Protein AF-A0AAD5TW76-F1 (afdb_monomer_lite)

Sequence (263 aa):
AVPSISSLLAATKEFEKNPAKRYDDTDLIICEFAENFLYSDRGNLSMARLNKIHSHYKIKNDDYLYTLSRFIFEPIAFIDAYEWRKLENFEKEAIFDFWCMVGERMNINHIPNSINDFETWSKEYEKENLKFSESNKFIAEMTTNFFVSILPKFLQSFGKKVTLTLLSENVIYSIGENLPSPFLKSMIINLLKFRAFVIKFFFLPRTKGLRRSPLEKSATNGLYIPCFNNFPNALYRKGYEIETLGPSHIIGVDDDTLNSKYL

InterPro domains:
  IPR046366 ER-bound oxygenase mpaB/B' [PTHR36124] (1-219)

Secondary structure (DSSP, 8-state):
--HHHHHHHHHH-HHHH-HHHHHHHHHHHHHHHHHS-TTSHHHHHHHHHHHHHHHTS---HHHHHHHHHHHHHHHHHHHHHHSSSPPPHHHHHHHHHHHHHHHHHTT-----SSHHHHHHHHHHHHHHH----HHHHHHHHHHHHHHHTTS-HHHHHHHHHHHHHTS-HHHHHHTTPPPPPHHHHHHHHHHHHHHHHHHHHHSPPPSS---SS-SS--TTTSPBP-SS-SSTT-S-TT-B-GGG-S-HHHHTS-HHHHHHHH-

Structure (mmCIF, N/CA/C/O backbone):
data_AF-A0AAD5TW76-F1
#
_entry.id   AF-A0AAD5TW76-F1
#
loop_
_atom_site.group_PDB
_atom_site.id
_atom_site.type_symbol
_atom_site.label_atom_id
_atom_site.label_alt_id
_atom_site.label_comp_id
_atom_site.label_asym_id
_atom_site.label_entity_id
_atom_site.label_seq_id
_atom_site.pdbx_PDB_ins_code
_atom_site.Cartn_x
_atom_site.Cartn_y
_atom_site.Cartn_z
_atom_site.occupancy
_atom_site.B_iso_or_equiv
_atom_site.auth_seq_id
_atom_site.auth_comp_id
_atom_site.auth_asym_id
_atom_site.auth_atom_id
_atom_site.pdbx_PDB_model_num
ATOM 1 N N . ALA A 1 1 ? -11.243 -3.055 6.917 1.00 91.12 1 ALA A N 1
ATOM 2 C CA . ALA A 1 1 ? -12.234 -2.057 7.360 1.00 91.12 1 ALA A CA 1
ATOM 3 C C . ALA A 1 1 ? -13.552 -2.195 6.585 1.00 91.12 1 ALA A C 1
ATOM 5 O O . ALA A 1 1 ? -14.614 -2.050 7.173 1.00 91.12 1 ALA A O 1
ATOM 6 N N . VAL A 1 2 ? -13.520 -2.563 5.299 1.00 97.69 2 VAL A N 1
ATOM 7 C CA . VAL A 1 2 ? -14.725 -2.912 4.522 1.00 97.69 2 VAL A CA 1
ATOM 8 C C . VAL A 1 2 ? -14.954 -4.437 4.532 1.00 97.69 2 VAL A C 1
ATOM 10 O O . VAL A 1 2 ? -14.030 -5.163 4.151 1.00 97.69 2 VAL A O 1
ATOM 13 N N . PRO A 1 3 ? -16.136 -4.951 4.940 1.00 98.00 3 PRO A N 1
ATOM 14 C CA . PRO A 1 3 ? -16.397 -6.391 5.046 1.00 98.00 3 PRO A CA 1
ATOM 15 C C . PRO A 1 3 ? -16.231 -7.196 3.749 1.00 98.00 3 PRO A C 1
ATOM 17 O O . PRO A 1 3 ? -15.689 -8.298 3.807 1.00 98.00 3 PRO A O 1
ATOM 20 N N . SER A 1 4 ? -16.653 -6.678 2.587 1.00 97.81 4 SER A N 1
ATOM 21 C CA . SER A 1 4 ? -16.479 -7.356 1.286 1.00 97.81 4 SER A CA 1
ATOM 22 C C . SER A 1 4 ? -15.002 -7.572 0.961 1.00 97.81 4 SER A C 1
ATOM 24 O O . SER A 1 4 ? -14.589 -8.692 0.658 1.00 97.81 4 SER A O 1
ATOM 26 N N . ILE A 1 5 ? -14.195 -6.520 1.121 1.00 97.94 5 ILE A N 1
ATOM 27 C CA . ILE A 1 5 ? -12.747 -6.557 0.905 1.00 97.94 5 ILE A CA 1
ATOM 28 C C . ILE A 1 5 ? -12.085 -7.501 1.910 1.00 97.94 5 ILE A C 1
ATOM 30 O O . ILE A 1 5 ? -11.376 -8.424 1.522 1.00 97.94 5 ILE A O 1
ATOM 34 N N . SER A 1 6 ? -12.317 -7.314 3.211 1.00 97.94 6 SER A N 1
ATOM 35 C CA . SER A 1 6 ? -11.626 -8.108 4.235 1.00 97.94 6 SER A CA 1
ATOM 36 C C . SER A 1 6 ? -12.008 -9.585 4.213 1.00 97.94 6 SER A C 1
ATOM 38 O O . SER A 1 6 ? -11.149 -10.420 4.474 1.00 97.94 6 SER A O 1
ATOM 40 N N . SER A 1 7 ? -13.253 -9.925 3.865 1.00 97.69 7 SER A N 1
ATOM 41 C CA . SER A 1 7 ? -13.675 -11.323 3.711 1.00 97.69 7 SER A CA 1
ATOM 42 C C . SER A 1 7 ? -12.938 -12.002 2.561 1.00 97.69 7 SER A C 1
ATOM 44 O O . SER A 1 7 ? -12.468 -13.128 2.717 1.00 97.69 7 SER A O 1
ATOM 46 N N . LEU A 1 8 ? -12.771 -11.304 1.432 1.00 97.19 8 LEU A N 1
ATOM 47 C CA . LEU A 1 8 ? -11.972 -11.804 0.318 1.00 97.19 8 LEU A CA 1
ATOM 48 C C . LEU A 1 8 ? -10.510 -11.996 0.735 1.00 97.19 8 LEU A C 1
ATOM 50 O O . LEU A 1 8 ? -9.950 -13.070 0.527 1.00 97.19 8 LEU A O 1
ATOM 54 N N . LEU A 1 9 ? -9.905 -10.986 1.368 1.00 96.69 9 LEU A N 1
ATOM 55 C CA . LEU A 1 9 ? -8.521 -11.067 1.843 1.00 96.69 9 LEU A CA 1
ATOM 56 C C . LEU A 1 9 ? -8.321 -12.213 2.845 1.00 96.69 9 LEU A C 1
ATOM 58 O O . LEU A 1 9 ? -7.324 -12.926 2.748 1.00 96.69 9 LEU A O 1
ATOM 62 N N . ALA A 1 10 ? -9.269 -12.435 3.758 1.00 96.94 10 ALA A N 1
ATOM 63 C CA . ALA A 1 10 ? -9.227 -13.545 4.709 1.00 96.94 10 ALA A CA 1
ATOM 64 C C . ALA A 1 10 ? -9.322 -14.899 3.994 1.00 96.94 10 ALA A C 1
ATOM 66 O O . ALA A 1 10 ? -8.550 -15.809 4.295 1.00 96.94 10 ALA A O 1
ATOM 67 N N . ALA A 1 11 ? -10.195 -15.016 2.988 1.00 95.69 11 ALA A N 1
ATOM 68 C CA . ALA A 1 11 ? -10.339 -16.233 2.195 1.00 95.69 11 ALA A CA 1
ATOM 69 C C . ALA A 1 11 ? -9.053 -16.616 1.438 1.00 95.69 11 ALA A C 1
ATOM 71 O O . ALA A 1 11 ? -8.790 -17.807 1.269 1.00 95.69 11 ALA A O 1
ATOM 72 N N . THR A 1 12 ? -8.223 -15.640 1.041 1.00 93.88 12 THR A N 1
ATOM 73 C CA . THR A 1 12 ? -6.922 -15.925 0.401 1.00 93.88 12 THR A CA 1
ATOM 74 C C . THR A 1 12 ? -5.920 -16.615 1.326 1.00 93.88 12 THR A C 1
ATOM 76 O O . THR A 1 12 ? -5.011 -17.279 0.841 1.00 93.88 12 THR A O 1
ATOM 79 N N . LYS A 1 13 ? -6.051 -16.454 2.653 1.00 94.19 13 LYS A N 1
ATOM 80 C CA . LYS A 1 13 ? -5.089 -16.904 3.681 1.00 94.19 13 LYS A CA 1
ATOM 81 C C . LYS A 1 13 ? -3.676 -16.314 3.571 1.00 94.19 13 LYS A C 1
ATOM 83 O O . LYS A 1 13 ? -2.829 -16.623 4.405 1.00 94.19 13 LYS A O 1
ATOM 88 N N . GLU A 1 14 ? -3.408 -15.423 2.617 1.00 92.94 14 GLU A N 1
ATOM 89 C CA . GLU A 1 14 ? -2.066 -14.861 2.409 1.00 92.94 14 GLU A CA 1
ATOM 90 C C . GLU A 1 14 ? -1.612 -13.967 3.573 1.00 92.94 14 GLU A C 1
ATOM 92 O O . GLU A 1 14 ? -0.436 -13.959 3.917 1.00 92.94 14 GLU A O 1
ATOM 97 N N . PHE A 1 15 ? -2.533 -13.252 4.233 1.00 92.88 15 PHE A N 1
ATOM 98 C CA . PHE A 1 15 ? -2.213 -12.465 5.436 1.00 92.88 15 PHE A CA 1
ATOM 99 C C . PHE A 1 15 ? -1.849 -13.328 6.649 1.00 92.88 15 PHE A C 1
ATOM 101 O O . PHE A 1 15 ? -1.112 -12.874 7.517 1.00 92.88 15 PHE A O 1
ATOM 108 N N . GLU A 1 16 ? -2.381 -14.547 6.719 1.00 92.00 16 GLU A N 1
ATOM 109 C CA . GLU A 1 16 ? -2.127 -15.485 7.813 1.00 92.00 16 GLU A CA 1
ATOM 110 C C . GLU A 1 16 ? -0.834 -16.267 7.564 1.00 92.00 16 GLU A C 1
ATOM 112 O O . GLU A 1 16 ? 0.015 -16.373 8.445 1.00 92.00 16 GLU A O 1
ATOM 117 N N . LYS A 1 17 ? -0.677 -16.802 6.348 1.00 90.88 17 LYS A N 1
ATOM 118 C CA . LYS A 1 17 ? 0.401 -17.737 6.009 1.00 90.88 17 LYS A CA 1
ATOM 119 C C . LYS A 1 17 ? 1.665 -17.052 5.507 1.00 90.88 17 LYS A C 1
ATOM 121 O O . LYS A 1 17 ? 2.758 -17.432 5.911 1.00 90.88 17 LYS A O 1
ATOM 126 N N . ASN A 1 18 ? 1.517 -16.040 4.652 1.00 89.94 18 ASN A N 1
ATOM 127 C CA . ASN A 1 18 ? 2.619 -15.439 3.898 1.00 89.94 18 ASN A CA 1
ATOM 128 C C . ASN A 1 18 ? 2.653 -13.895 3.994 1.00 89.94 18 ASN A C 1
ATOM 130 O O . ASN A 1 18 ? 2.845 -13.228 2.971 1.00 89.94 18 ASN A O 1
ATOM 134 N N . PRO A 1 19 ? 2.500 -13.276 5.186 1.00 91.25 19 PRO A N 1
ATOM 135 C CA . PRO A 1 19 ? 2.334 -11.823 5.301 1.00 91.25 19 PRO A CA 1
ATOM 136 C C . PRO A 1 19 ? 3.525 -11.029 4.745 1.00 91.25 19 PRO A C 1
ATOM 138 O O . PRO A 1 19 ? 3.328 -10.027 4.059 1.00 91.25 19 PRO A O 1
ATOM 141 N N . ALA A 1 20 ? 4.754 -11.504 4.975 1.00 90.31 20 ALA A N 1
ATOM 142 C CA . ALA A 1 20 ? 5.963 -10.867 4.454 1.00 90.31 20 ALA A CA 1
ATOM 143 C C . ALA A 1 20 ? 6.018 -10.906 2.921 1.00 90.31 20 ALA A C 1
ATOM 145 O O . ALA A 1 20 ? 6.263 -9.879 2.289 1.00 90.31 20 ALA A O 1
ATOM 146 N N . LYS A 1 21 ? 5.728 -12.073 2.328 1.00 90.38 21 LYS A N 1
ATOM 147 C CA . LYS A 1 21 ? 5.733 -12.260 0.871 1.00 90.38 21 LYS A CA 1
ATOM 148 C C . LYS A 1 21 ? 4.689 -11.384 0.220 1.00 90.38 21 LYS A C 1
ATOM 150 O O . LYS A 1 21 ? 4.996 -10.643 -0.702 1.00 90.38 21 LYS A O 1
ATOM 155 N N . ARG A 1 22 ? 3.473 -11.422 0.756 1.00 92.25 22 ARG A N 1
ATOM 156 C CA . ARG A 1 22 ? 2.364 -10.604 0.287 1.00 92.25 22 ARG A CA 1
ATOM 157 C C . ARG A 1 22 ? 2.708 -9.113 0.299 1.00 92.25 22 ARG A C 1
ATOM 159 O O . ARG A 1 22 ? 2.358 -8.410 -0.651 1.00 92.25 22 ARG A O 1
ATOM 166 N N . TYR A 1 23 ? 3.345 -8.637 1.370 1.00 93.31 23 TYR A N 1
ATOM 167 C CA . TYR A 1 23 ? 3.757 -7.242 1.476 1.00 93.31 23 TYR A CA 1
ATOM 168 C C . TYR A 1 23 ? 4.789 -6.890 0.402 1.00 93.31 23 TYR A C 1
ATOM 170 O O . TYR A 1 23 ? 4.549 -5.974 -0.380 1.00 93.31 23 TYR A O 1
ATOM 178 N N . ASP A 1 24 ? 5.894 -7.640 0.329 1.00 93.12 24 ASP A N 1
ATOM 179 C CA . ASP A 1 24 ? 6.960 -7.379 -0.643 1.00 93.12 24 ASP A CA 1
ATOM 180 C C . ASP A 1 24 ? 6.463 -7.529 -2.093 1.00 93.12 24 ASP A C 1
ATOM 182 O O . ASP A 1 24 ? 6.838 -6.731 -2.942 1.00 93.12 24 ASP A O 1
ATOM 186 N N . ASP A 1 25 ? 5.583 -8.490 -2.387 1.00 94.88 25 ASP A N 1
ATOM 187 C CA . ASP A 1 25 ? 4.964 -8.651 -3.710 1.00 94.88 25 ASP A CA 1
ATOM 188 C C . ASP A 1 25 ? 4.165 -7.415 -4.118 1.00 94.88 25 ASP A C 1
ATOM 190 O O . ASP A 1 25 ? 4.282 -6.936 -5.245 1.00 94.88 25 ASP A O 1
ATOM 194 N N . THR A 1 26 ? 3.343 -6.904 -3.200 1.00 95.31 26 THR A N 1
ATOM 195 C CA . THR A 1 26 ? 2.509 -5.725 -3.453 1.00 95.31 26 THR A CA 1
ATOM 196 C C . THR A 1 26 ? 3.386 -4.491 -3.655 1.00 95.31 26 THR A C 1
ATOM 198 O O . THR A 1 26 ? 3.207 -3.769 -4.632 1.00 95.31 26 THR A O 1
ATOM 201 N N . ASP A 1 27 ? 4.358 -4.286 -2.764 1.00 95.69 27 ASP A N 1
ATOM 202 C CA . ASP A 1 27 ? 5.323 -3.186 -2.818 1.00 95.69 27 ASP A CA 1
ATOM 203 C C . ASP A 1 27 ? 6.117 -3.199 -4.132 1.00 95.69 27 ASP A C 1
ATOM 205 O O . ASP A 1 27 ? 6.134 -2.209 -4.859 1.00 95.69 27 ASP A O 1
ATOM 209 N N . LEU A 1 28 ? 6.700 -4.344 -4.501 1.00 96.88 28 LEU A N 1
ATOM 210 C CA . LEU A 1 28 ? 7.500 -4.471 -5.717 1.00 96.88 28 LEU A CA 1
ATOM 211 C C . LEU A 1 28 ? 6.670 -4.284 -6.988 1.00 96.88 28 LEU A C 1
ATOM 213 O O . LEU A 1 28 ? 7.110 -3.560 -7.874 1.00 96.88 28 LEU A O 1
ATOM 217 N N . ILE A 1 29 ? 5.468 -4.868 -7.082 1.00 97.56 29 ILE A N 1
ATOM 218 C CA . ILE A 1 29 ? 4.590 -4.658 -8.246 1.00 97.56 29 ILE A CA 1
ATOM 219 C C . ILE A 1 29 ? 4.283 -3.166 -8.424 1.00 97.56 29 ILE A C 1
ATOM 221 O O . ILE A 1 29 ? 4.382 -2.659 -9.542 1.00 97.56 29 ILE A O 1
ATOM 225 N N . ILE A 1 30 ? 3.950 -2.465 -7.334 1.00 97.38 30 ILE A N 1
ATOM 226 C CA . ILE A 1 30 ? 3.641 -1.030 -7.369 1.00 97.38 30 ILE A CA 1
ATOM 227 C C . ILE A 1 30 ? 4.873 -0.215 -7.759 1.00 97.38 30 ILE A C 1
ATOM 229 O O . ILE A 1 30 ? 4.808 0.604 -8.676 1.00 97.38 30 ILE A O 1
ATOM 233 N N . CYS A 1 31 ? 6.012 -0.462 -7.115 1.00 96.94 31 CYS A N 1
ATOM 234 C CA . CYS A 1 31 ? 7.261 0.224 -7.424 1.00 96.94 31 CYS A CA 1
ATOM 235 C C . CYS A 1 31 ? 7.705 0.003 -8.872 1.00 96.94 31 CYS A C 1
ATOM 237 O O . CYS A 1 31 ? 8.226 0.929 -9.485 1.00 96.94 31 CYS A O 1
ATOM 239 N N . GLU A 1 32 ? 7.467 -1.174 -9.454 1.00 97.56 32 GLU A N 1
ATOM 240 C CA . GLU A 1 32 ? 7.831 -1.445 -10.844 1.00 97.56 32 GLU A CA 1
ATOM 241 C C . GLU A 1 32 ? 7.138 -0.499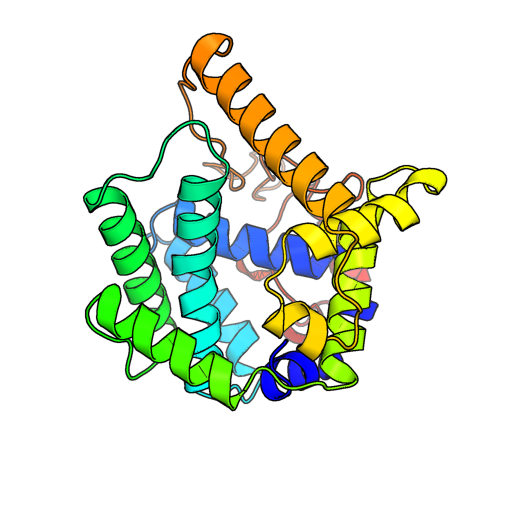 -11.828 1.00 97.56 32 GLU A C 1
ATOM 243 O O . GLU A 1 32 ? 7.822 0.107 -12.655 1.00 97.56 32 GLU A O 1
ATOM 248 N N . PHE A 1 33 ? 5.815 -0.314 -11.731 1.00 96.56 33 PHE A N 1
ATOM 249 C CA . PHE A 1 33 ? 5.120 0.623 -12.624 1.00 96.56 33 PHE A CA 1
ATOM 250 C C . PHE A 1 33 ? 5.232 2.092 -12.188 1.00 96.56 33 PHE A C 1
ATOM 252 O O . PHE A 1 33 ? 5.149 2.977 -13.040 1.00 96.56 33 PHE A O 1
ATOM 259 N N . ALA A 1 34 ? 5.442 2.377 -10.899 1.00 96.00 34 ALA A N 1
ATOM 260 C CA . ALA A 1 34 ? 5.565 3.748 -10.399 1.00 96.00 34 ALA A CA 1
ATOM 261 C C . ALA A 1 34 ? 6.960 4.354 -10.638 1.00 96.00 34 ALA A C 1
ATOM 263 O O . ALA A 1 34 ? 7.075 5.522 -11.001 1.00 96.00 34 ALA A O 1
ATOM 264 N N . GLU A 1 35 ? 8.035 3.577 -10.476 1.00 95.69 35 GLU A N 1
ATOM 265 C CA . GLU A 1 35 ? 9.418 4.074 -10.547 1.00 95.69 35 GLU A CA 1
ATOM 266 C C . GLU A 1 35 ? 10.057 3.931 -11.941 1.00 95.69 35 GLU A C 1
ATOM 268 O O . GLU A 1 35 ? 11.045 4.616 -12.234 1.00 95.69 35 GLU A O 1
ATOM 273 N N . ASN A 1 36 ? 9.531 3.046 -12.800 1.00 92.56 36 ASN A N 1
ATOM 274 C CA . ASN A 1 36 ? 10.045 2.794 -14.158 1.00 92.56 36 ASN A CA 1
ATOM 275 C C . ASN A 1 36 ? 9.120 3.309 -15.267 1.00 92.56 36 ASN A C 1
ATOM 277 O O . ASN A 1 36 ? 9.266 2.878 -16.407 1.00 92.56 36 ASN A O 1
ATOM 281 N N . PHE A 1 37 ? 8.207 4.232 -14.948 1.00 91.50 37 PHE A N 1
ATOM 282 C CA . PHE A 1 37 ? 7.143 4.731 -15.827 1.00 91.50 37 PHE A CA 1
ATOM 283 C C . PHE A 1 37 ? 6.094 3.666 -16.196 1.00 91.50 37 PHE A C 1
ATOM 285 O O . PHE A 1 37 ? 6.410 2.565 -16.642 1.00 91.50 37 PHE A O 1
ATOM 292 N N . LEU A 1 38 ? 4.816 4.027 -16.055 1.00 95.81 38 LEU A N 1
ATOM 293 C CA . LEU A 1 38 ? 3.671 3.115 -16.163 1.00 95.81 38 LEU A CA 1
ATOM 294 C C . LEU A 1 38 ? 3.563 2.398 -17.521 1.00 95.81 38 LEU A C 1
ATOM 296 O O . LEU A 1 38 ? 3.114 1.254 -17.577 1.00 95.81 38 LEU A O 1
ATOM 300 N N . TYR A 1 39 ? 3.985 3.057 -18.605 1.00 95.94 39 TYR A N 1
ATOM 301 C CA . TYR A 1 39 ? 3.891 2.533 -19.974 1.00 95.94 39 TYR A CA 1
ATOM 302 C C . TYR A 1 39 ? 5.210 1.964 -20.518 1.00 95.94 39 TYR A C 1
ATOM 304 O O . TYR A 1 39 ? 5.277 1.622 -21.697 1.00 95.94 39 TYR A O 1
ATOM 312 N N . SER A 1 40 ? 6.258 1.851 -19.695 1.00 96.56 40 SER A N 1
ATOM 313 C CA . SER A 1 40 ? 7.469 1.116 -20.083 1.00 96.56 40 SER A CA 1
ATOM 314 C C . SER A 1 40 ? 7.206 -0.391 -20.156 1.00 96.56 40 SER A C 1
ATOM 316 O O . SER A 1 40 ? 6.191 -0.876 -19.657 1.00 96.56 40 SER A O 1
ATOM 318 N N . ASP A 1 41 ? 8.141 -1.165 -20.711 1.00 96.56 41 ASP A N 1
ATOM 319 C CA . ASP A 1 41 ? 8.045 -2.633 -20.719 1.00 96.56 41 ASP A CA 1
ATOM 320 C C . ASP A 1 41 ? 7.872 -3.206 -19.305 1.00 96.56 41 ASP A C 1
ATOM 322 O O . ASP A 1 41 ? 7.036 -4.081 -19.082 1.00 96.56 41 ASP A O 1
ATOM 326 N N . ARG A 1 42 ? 8.598 -2.652 -18.324 1.00 96.12 42 ARG A N 1
ATOM 327 C CA . ARG A 1 42 ? 8.495 -3.051 -16.912 1.00 96.12 42 ARG A CA 1
ATOM 328 C C . ARG A 1 42 ? 7.146 -2.670 -16.310 1.00 96.12 42 ARG A C 1
ATOM 330 O O . ARG A 1 42 ? 6.535 -3.503 -15.647 1.00 96.12 42 ARG A O 1
ATOM 337 N N . GLY A 1 43 ? 6.657 -1.459 -16.588 1.00 97.00 43 GLY A N 1
ATOM 338 C CA . GLY A 1 43 ? 5.334 -1.013 -16.149 1.00 97.00 43 GLY A CA 1
ATOM 339 C C . GLY A 1 43 ? 4.194 -1.832 -16.765 1.00 97.00 43 GLY A C 1
ATOM 340 O O . GLY A 1 43 ? 3.252 -2.220 -16.077 1.00 97.00 43 GLY A O 1
ATOM 341 N N . ASN A 1 44 ? 4.291 -2.188 -18.047 1.00 97.62 44 ASN A N 1
ATOM 342 C CA . ASN A 1 44 ? 3.326 -3.067 -18.708 1.00 97.62 44 ASN A CA 1
ATOM 343 C C . ASN A 1 44 ? 3.343 -4.479 -18.109 1.00 97.62 44 ASN A C 1
ATOM 345 O O . ASN A 1 44 ? 2.280 -5.047 -17.853 1.00 97.62 44 ASN A O 1
ATOM 349 N N . LEU A 1 45 ? 4.531 -5.026 -17.844 1.00 97.38 45 LEU A N 1
ATOM 350 C CA . LEU A 1 45 ? 4.694 -6.356 -17.265 1.00 97.38 45 LEU A CA 1
ATOM 351 C C . LEU A 1 45 ? 4.147 -6.438 -15.833 1.00 97.38 45 LEU A C 1
ATOM 353 O O . LEU A 1 45 ? 3.430 -7.386 -15.503 1.00 97.38 45 LEU A O 1
ATOM 357 N N . SER A 1 46 ? 4.415 -5.434 -14.993 1.00 97.44 46 SER A N 1
ATOM 358 C CA . SER A 1 46 ? 3.888 -5.387 -13.625 1.00 97.44 46 SER A CA 1
ATOM 359 C C . SER A 1 46 ? 2.375 -5.156 -13.595 1.00 97.44 46 SER A C 1
ATOM 361 O O . SER A 1 46 ? 1.682 -5.804 -12.810 1.00 97.44 46 SER A O 1
ATOM 363 N N . MET A 1 47 ? 1.824 -4.343 -14.505 1.00 98.00 47 MET A N 1
ATOM 364 C CA . MET A 1 47 ? 0.370 -4.195 -14.663 1.00 98.00 47 MET A CA 1
ATOM 365 C C . MET A 1 47 ? -0.300 -5.493 -15.127 1.00 98.00 47 MET A C 1
ATOM 367 O O . MET A 1 47 ? -1.335 -5.881 -14.584 1.00 98.00 47 MET A O 1
ATOM 371 N N . ALA A 1 48 ? 0.299 -6.213 -16.080 1.00 97.38 48 ALA A N 1
ATOM 372 C CA . ALA A 1 48 ? -0.194 -7.523 -16.502 1.00 97.38 48 ALA A CA 1
ATOM 373 C C . ALA A 1 48 ? -0.167 -8.531 -15.341 1.00 97.38 48 ALA A C 1
ATOM 375 O O . ALA A 1 48 ? -1.127 -9.282 -15.145 1.00 97.38 48 ALA A O 1
ATOM 376 N N . ARG A 1 49 ? 0.894 -8.513 -14.523 1.00 97.19 49 ARG A N 1
ATOM 377 C CA . ARG A 1 49 ? 1.009 -9.342 -13.317 1.00 97.19 49 ARG A CA 1
ATOM 378 C C . ARG A 1 49 ? -0.065 -9.004 -12.282 1.00 97.19 49 ARG A C 1
ATOM 380 O O . ARG A 1 49 ? -0.715 -9.920 -11.773 1.00 97.19 49 ARG A O 1
ATOM 387 N N . LEU A 1 50 ? -0.281 -7.718 -12.002 1.00 97.62 50 LEU A N 1
ATOM 388 C CA . LEU A 1 50 ? -1.319 -7.238 -11.089 1.00 97.62 50 LEU A CA 1
ATOM 389 C C . LEU A 1 50 ? -2.709 -7.694 -11.547 1.00 97.62 50 LEU A C 1
ATOM 391 O O . LEU A 1 50 ? -3.435 -8.329 -10.782 1.00 97.62 50 LEU A O 1
ATOM 395 N N . ASN A 1 51 ? -3.045 -7.446 -12.816 1.00 97.69 51 ASN A N 1
ATOM 396 C CA . ASN A 1 51 ? -4.322 -7.842 -13.408 1.00 97.69 51 ASN A CA 1
ATOM 397 C C . ASN A 1 51 ? -4.506 -9.364 -13.401 1.00 97.69 51 ASN A C 1
ATOM 399 O O . ASN A 1 51 ? -5.595 -9.845 -13.093 1.00 97.69 51 ASN A O 1
ATOM 403 N N . LYS A 1 52 ? -3.442 -10.143 -13.647 1.00 96.31 52 LYS A N 1
ATOM 404 C CA . LYS A 1 52 ? -3.488 -11.606 -13.531 1.00 96.31 52 LYS A CA 1
ATOM 405 C C . LYS A 1 52 ? -3.847 -12.036 -12.111 1.00 96.31 52 LYS A C 1
ATOM 407 O O . LYS A 1 52 ? -4.772 -12.828 -11.960 1.00 96.31 52 LYS A O 1
ATOM 412 N N . ILE A 1 53 ? -3.181 -11.514 -11.078 1.00 96.06 53 ILE A N 1
ATOM 413 C CA . ILE A 1 53 ? -3.499 -11.841 -9.673 1.00 96.06 53 ILE A CA 1
ATOM 414 C C . ILE A 1 53 ? -4.963 -11.518 -9.376 1.00 96.06 53 ILE A C 1
ATOM 416 O O . ILE A 1 53 ? -5.702 -12.359 -8.872 1.00 96.06 53 ILE A O 1
ATOM 420 N N . HIS A 1 54 ? -5.388 -10.317 -9.740 1.00 96.88 54 HIS A N 1
ATOM 421 C CA . HIS A 1 54 ? -6.735 -9.831 -9.497 1.00 96.88 54 HIS A CA 1
ATOM 422 C C . HIS A 1 54 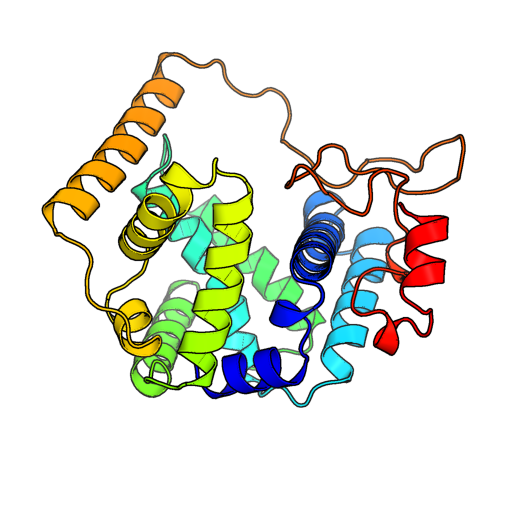? -7.826 -10.604 -10.254 1.00 96.88 54 HIS A C 1
ATOM 424 O O . HIS A 1 54 ? -8.885 -10.839 -9.682 1.00 96.88 54 HIS A O 1
ATOM 430 N N . SER A 1 55 ? -7.551 -11.102 -11.464 1.00 95.69 55 SER A N 1
ATOM 431 C CA . SER A 1 55 ? -8.506 -11.899 -12.255 1.00 95.69 55 SER A CA 1
ATOM 432 C C . SER A 1 55 ? -8.928 -13.225 -11.605 1.00 95.69 55 SER A C 1
ATOM 434 O O . SER A 1 55 ? -9.954 -13.790 -11.979 1.00 95.69 55 SER A O 1
ATOM 436 N N . HIS A 1 56 ? -8.178 -13.715 -10.610 1.00 95.19 56 HIS A N 1
ATOM 437 C CA . HIS A 1 56 ? -8.524 -14.931 -9.862 1.00 95.19 56 HIS A CA 1
ATOM 438 C C . HIS A 1 56 ? -9.642 -14.697 -8.837 1.00 95.19 56 HIS A C 1
ATOM 440 O O . HIS A 1 56 ? -10.164 -15.651 -8.258 1.00 95.19 56 HIS A O 1
ATOM 446 N N . TYR A 1 57 ? -10.024 -13.439 -8.609 1.00 94.81 57 TYR A N 1
ATOM 447 C CA . TYR A 1 57 ? -10.982 -13.052 -7.589 1.00 94.81 57 TYR A CA 1
ATOM 448 C C . TYR A 1 57 ? -12.147 -12.273 -8.197 1.00 94.81 57 TYR A C 1
ATOM 450 O O . TYR A 1 57 ? -11.982 -11.435 -9.079 1.00 94.81 57 TYR A O 1
ATOM 458 N N . LYS A 1 58 ? -13.355 -12.515 -7.682 1.00 94.31 58 LYS A N 1
ATOM 459 C CA . LYS A 1 58 ? -14.543 -11.732 -8.039 1.00 94.31 58 LYS A CA 1
ATOM 460 C C . LYS A 1 58 ? -14.609 -10.484 -7.162 1.00 94.31 58 LYS A C 1
ATOM 462 O O . LYS A 1 58 ? -15.268 -10.493 -6.125 1.00 94.31 58 LYS A O 1
ATOM 467 N N . ILE A 1 59 ? -13.889 -9.441 -7.560 1.00 97.12 59 ILE A N 1
ATOM 468 C CA . ILE A 1 59 ? -13.857 -8.152 -6.857 1.00 97.12 59 ILE A CA 1
ATOM 469 C C . ILE A 1 59 ? -14.911 -7.225 -7.471 1.00 97.12 59 ILE A C 1
ATOM 471 O O . ILE A 1 59 ? -15.027 -7.133 -8.693 1.00 97.12 59 ILE A O 1
ATOM 475 N N . LYS A 1 60 ? -15.711 -6.560 -6.632 1.00 97.62 60 LYS A N 1
ATOM 476 C CA . LYS A 1 60 ? -16.691 -5.573 -7.104 1.00 97.62 60 LYS A CA 1
ATOM 477 C C . LYS A 1 60 ? -15.970 -4.329 -7.621 1.00 97.62 60 LYS A C 1
ATOM 479 O O . LYS A 1 60 ? -14.950 -3.938 -7.060 1.00 97.62 60 LYS A O 1
ATOM 484 N N . ASN A 1 61 ? -16.539 -3.668 -8.630 1.00 98.31 61 ASN A N 1
ATOM 485 C CA . ASN A 1 61 ? -15.986 -2.415 -9.149 1.00 98.31 61 ASN A CA 1
ATOM 486 C C . ASN A 1 61 ? -15.801 -1.369 -8.039 1.00 98.31 61 ASN A C 1
ATOM 488 O O . ASN A 1 61 ? -14.741 -0.767 -7.943 1.00 98.31 61 ASN A O 1
ATOM 492 N N . ASP A 1 62 ? -16.784 -1.219 -7.153 1.00 98.38 62 ASP A N 1
ATOM 493 C CA . ASP A 1 62 ? -16.711 -0.214 -6.088 1.00 98.38 62 ASP A CA 1
ATOM 494 C C . ASP A 1 62 ? -15.656 -0.563 -5.027 1.00 98.38 62 ASP A C 1
ATOM 496 O O . ASP A 1 62 ? -15.013 0.328 -4.485 1.00 98.38 62 ASP A O 1
ATOM 500 N N . ASP A 1 63 ? -15.392 -1.855 -4.783 1.00 98.38 63 ASP A N 1
ATOM 501 C CA . ASP A 1 63 ? -14.293 -2.287 -3.907 1.00 98.38 63 ASP A CA 1
ATOM 502 C C . ASP A 1 63 ? -12.924 -1.959 -4.534 1.00 98.38 63 ASP A C 1
ATOM 504 O O . ASP A 1 63 ? -12.002 -1.533 -3.830 1.00 98.38 63 ASP A O 1
ATOM 508 N N . TYR A 1 64 ? -12.787 -2.116 -5.858 1.00 98.19 64 TYR A N 1
ATOM 509 C CA . TYR A 1 64 ? -11.608 -1.652 -6.592 1.00 98.19 64 TYR A CA 1
ATOM 510 C C . TYR A 1 64 ? -11.454 -0.137 -6.513 1.00 98.19 64 TYR A C 1
ATOM 512 O O . TYR A 1 64 ? -10.382 0.347 -6.156 1.00 98.19 64 TYR A O 1
ATOM 520 N N . LEU A 1 65 ? -12.519 0.598 -6.832 1.00 98.44 65 LEU A N 1
ATOM 521 C CA . LEU A 1 65 ? -12.520 2.053 -6.885 1.00 98.44 65 LEU A CA 1
ATOM 522 C C . LEU A 1 65 ? -12.241 2.659 -5.502 1.00 98.44 65 LEU A C 1
ATOM 524 O O . LEU A 1 65 ? -11.449 3.592 -5.380 1.00 98.44 65 LEU A O 1
ATOM 528 N N . TYR A 1 66 ? -12.785 2.061 -4.440 1.00 98.56 66 TYR A N 1
ATOM 529 C CA . TYR A 1 66 ? -12.468 2.436 -3.066 1.00 98.56 66 TYR A CA 1
ATOM 530 C C . TYR A 1 66 ? -11.009 2.152 -2.724 1.00 98.56 66 TYR A C 1
ATOM 532 O O . TYR A 1 66 ? -10.323 3.016 -2.189 1.00 98.56 66 TYR A O 1
ATOM 540 N N . THR A 1 67 ? -10.490 0.974 -3.078 1.00 98.12 67 THR A N 1
ATOM 541 C CA . THR A 1 67 ? -9.073 0.654 -2.853 1.00 98.12 67 THR A CA 1
ATOM 542 C C . THR A 1 67 ? -8.156 1.632 -3.597 1.00 98.12 67 THR A C 1
ATOM 544 O O . THR A 1 67 ? -7.169 2.096 -3.026 1.00 98.12 67 THR A O 1
ATOM 547 N N . LEU A 1 68 ? -8.506 2.011 -4.830 1.00 98.50 68 LEU A N 1
ATOM 548 C CA . LEU A 1 68 ? -7.786 3.009 -5.621 1.00 98.50 68 LEU A CA 1
ATOM 549 C C . LEU A 1 68 ? -7.764 4.378 -4.925 1.00 98.50 68 LEU A C 1
ATOM 551 O O . LEU A 1 68 ? -6.708 5.001 -4.825 1.00 98.50 68 LEU A O 1
ATOM 555 N N . SER A 1 69 ? -8.893 4.810 -4.351 1.00 98.44 69 SER A N 1
ATOM 556 C CA . SER A 1 69 ? -8.978 6.069 -3.596 1.00 98.44 69 SER A CA 1
ATOM 557 C C . SER A 1 69 ? -8.028 6.097 -2.390 1.00 98.44 69 SER A C 1
ATOM 559 O O . SER A 1 69 ? -7.563 7.164 -1.974 1.00 98.44 69 SER A O 1
ATOM 561 N N . ARG A 1 70 ? -7.712 4.935 -1.796 1.00 98.00 70 ARG A N 1
ATOM 562 C CA . ARG A 1 70 ? -6.755 4.843 -0.679 1.00 98.00 70 ARG A CA 1
ATOM 563 C C . ARG A 1 70 ? -5.328 5.113 -1.131 1.00 98.00 70 ARG A C 1
ATOM 565 O O . ARG A 1 70 ? -4.594 5.757 -0.393 1.00 98.00 70 ARG A O 1
ATOM 572 N N . PHE A 1 71 ? -4.958 4.726 -2.349 1.00 98.06 71 PHE A N 1
ATOM 573 C CA . PHE A 1 71 ? -3.648 5.055 -2.916 1.00 98.06 71 PHE A CA 1
ATOM 574 C C . PHE A 1 71 ? -3.482 6.540 -3.273 1.00 98.06 71 PHE A C 1
ATOM 576 O O . PHE A 1 71 ? -2.354 7.027 -3.331 1.00 98.06 71 PHE A O 1
ATOM 583 N N . ILE A 1 72 ? -4.587 7.266 -3.462 1.00 98.44 72 ILE A N 1
ATOM 584 C CA . ILE A 1 72 ? -4.582 8.708 -3.733 1.00 98.44 72 ILE A CA 1
ATOM 585 C C . ILE A 1 72 ? -4.597 9.493 -2.421 1.00 98.44 72 ILE A C 1
ATOM 587 O O . ILE A 1 72 ? -3.651 10.215 -2.106 1.00 98.44 72 ILE A O 1
ATOM 591 N N . PHE A 1 73 ? -5.670 9.361 -1.636 1.00 98.31 73 PHE A N 1
ATOM 592 C CA . PHE A 1 73 ? -5.912 10.308 -0.549 1.00 98.31 73 PHE A CA 1
ATOM 593 C C . PHE A 1 73 ? -5.169 9.973 0.742 1.00 98.31 73 PHE A C 1
ATOM 595 O O . PHE A 1 73 ? -4.837 10.905 1.468 1.00 98.31 73 PHE A O 1
ATOM 602 N N . GLU A 1 74 ? -4.868 8.703 1.047 1.00 97.25 74 GLU A N 1
ATOM 603 C CA . GLU A 1 74 ? -4.132 8.385 2.283 1.00 97.25 74 GLU A CA 1
ATOM 604 C C . GLU A 1 74 ? -2.700 8.946 2.253 1.00 97.25 74 GLU A C 1
ATOM 606 O O . GLU A 1 74 ? -2.320 9.617 3.217 1.00 97.25 74 GLU A O 1
ATOM 611 N N . PRO A 1 75 ? -1.911 8.796 1.164 1.00 97.06 75 PRO A N 1
ATOM 612 C CA . PRO A 1 75 ? -0.605 9.445 1.077 1.00 97.06 75 PRO A CA 1
ATOM 613 C C . PRO A 1 75 ? -0.690 10.971 1.141 1.00 97.06 75 PRO A C 1
ATOM 615 O O . PRO A 1 75 ? 0.084 11.586 1.873 1.00 97.06 75 PRO A O 1
ATOM 618 N N . ILE A 1 76 ? -1.644 11.587 0.429 1.00 98.19 76 ILE A N 1
ATOM 619 C CA . ILE A 1 76 ? -1.834 13.046 0.448 1.00 98.19 76 ILE A CA 1
ATOM 620 C C . ILE A 1 76 ? -2.147 13.526 1.871 1.00 98.19 76 ILE A C 1
ATOM 622 O O . ILE A 1 76 ? -1.484 14.433 2.374 1.00 98.19 76 ILE A O 1
ATOM 626 N N . ALA A 1 77 ? -3.115 12.894 2.541 1.00 97.19 77 ALA A N 1
ATOM 627 C CA . ALA A 1 77 ? -3.521 13.250 3.896 1.00 97.19 77 ALA A CA 1
ATOM 628 C C . ALA A 1 77 ? -2.378 13.063 4.901 1.00 97.19 77 ALA A C 1
ATOM 630 O O . ALA A 1 77 ? -2.163 13.920 5.761 1.00 97.19 77 ALA A O 1
ATOM 631 N N . PHE A 1 78 ? -1.614 11.973 4.778 1.00 97.44 78 PHE A N 1
ATOM 632 C CA . PHE A 1 78 ? -0.480 11.701 5.655 1.00 97.44 78 PHE A CA 1
ATOM 633 C C . PHE A 1 78 ? 0.631 12.744 5.489 1.00 97.44 78 PHE A C 1
ATOM 635 O O . PHE A 1 78 ? 1.120 13.283 6.484 1.00 97.44 78 PHE A O 1
ATOM 642 N N . ILE A 1 79 ? 1.012 13.062 4.246 1.00 97.81 79 ILE A N 1
ATOM 643 C CA . ILE A 1 79 ? 2.058 14.051 3.955 1.00 97.81 79 ILE A CA 1
ATOM 644 C C . ILE A 1 79 ? 1.631 15.431 4.468 1.00 97.81 79 ILE A C 1
ATOM 646 O O . ILE A 1 79 ? 2.369 16.057 5.231 1.00 97.81 79 ILE A O 1
ATOM 650 N N . ASP A 1 80 ? 0.414 15.873 4.141 1.00 97.81 80 ASP A N 1
ATOM 651 C CA . ASP A 1 80 ? -0.087 17.192 4.541 1.00 97.81 80 ASP A CA 1
ATOM 652 C C . ASP A 1 80 ? -0.196 17.372 6.063 1.00 97.81 80 ASP A C 1
ATOM 654 O O . ASP A 1 80 ? -0.098 18.499 6.565 1.00 97.81 80 ASP A O 1
ATOM 658 N N . ALA A 1 81 ? -0.413 16.281 6.803 1.00 96.56 81 ALA A N 1
ATOM 659 C CA . ALA A 1 81 ? -0.559 16.304 8.253 1.00 96.56 81 ALA A CA 1
ATOM 660 C C . ALA A 1 81 ? 0.766 16.129 9.015 1.00 96.56 81 ALA A C 1
ATOM 662 O O . ALA A 1 81 ? 0.916 16.703 10.104 1.00 96.56 81 ALA A O 1
ATOM 663 N N . TYR A 1 82 ? 1.697 15.320 8.493 1.00 96.94 82 TYR A N 1
ATOM 664 C CA . TYR A 1 82 ? 2.801 14.758 9.284 1.00 96.94 82 TYR A CA 1
ATOM 665 C C . TYR A 1 82 ? 4.198 14.883 8.667 1.00 96.94 82 TYR A C 1
ATOM 667 O O . TYR A 1 82 ? 5.169 14.485 9.320 1.00 96.94 82 TYR A O 1
ATOM 675 N N . GLU A 1 83 ? 4.336 15.416 7.453 1.00 96.44 83 GLU A N 1
ATOM 676 C CA . GLU A 1 83 ? 5.639 15.664 6.830 1.00 96.44 83 GLU A CA 1
ATOM 677 C C . GLU A 1 83 ? 6.081 17.131 6.936 1.00 96.44 83 GLU A C 1
ATOM 679 O O . GLU A 1 83 ? 5.354 18.022 7.376 1.00 96.44 83 GLU A O 1
ATOM 684 N N . TRP A 1 84 ? 7.344 17.382 6.584 1.00 96.06 84 TRP A N 1
ATOM 685 C CA . TRP A 1 84 ? 8.009 18.683 6.743 1.00 96.06 84 TRP A CA 1
ATOM 686 C C . TRP A 1 84 ? 7.417 19.806 5.869 1.00 96.06 84 TRP A C 1
ATOM 688 O O . TRP A 1 84 ? 7.636 20.992 6.152 1.00 96.06 84 TRP A O 1
ATOM 698 N N . ARG A 1 85 ? 6.657 19.446 4.828 1.00 96.06 85 ARG A N 1
ATOM 699 C CA . ARG A 1 85 ? 5.836 20.351 4.020 1.00 96.06 85 ARG A CA 1
ATOM 700 C C . ARG A 1 85 ? 4.559 19.656 3.558 1.00 96.06 85 ARG A C 1
ATOM 702 O O . ARG A 1 85 ? 4.517 18.434 3.466 1.00 96.06 85 ARG A O 1
ATOM 709 N N . LYS A 1 86 ? 3.574 20.473 3.194 1.00 97.88 86 LYS A N 1
ATOM 710 C CA .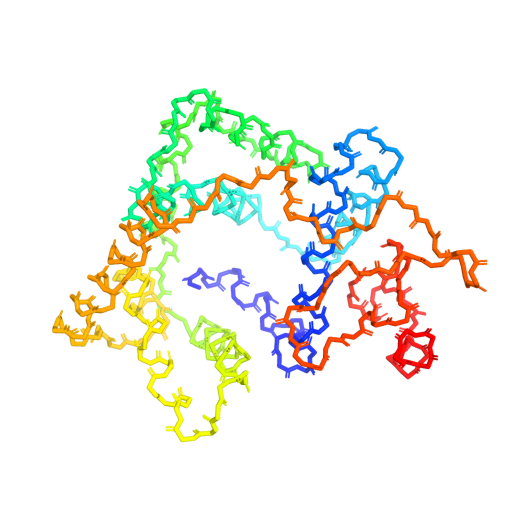 LYS A 1 86 ? 2.392 20.034 2.454 1.00 97.88 86 LYS A CA 1
ATOM 711 C C . LYS A 1 86 ? 2.727 19.812 0.982 1.00 97.88 86 LYS A C 1
ATOM 713 O O . LYS A 1 86 ? 3.714 20.365 0.480 1.00 97.88 86 LYS A O 1
ATOM 718 N N . LEU A 1 87 ? 1.899 19.020 0.316 1.00 98.06 87 LEU A N 1
ATOM 719 C CA . LEU A 1 87 ? 1.908 18.914 -1.136 1.00 98.06 87 LEU A CA 1
ATOM 720 C C . LEU A 1 87 ? 1.288 20.164 -1.758 1.00 98.06 87 LEU A C 1
ATOM 722 O O . LEU A 1 87 ? 0.257 20.663 -1.297 1.00 98.06 87 LEU A O 1
ATOM 726 N N . GLU A 1 88 ? 1.909 20.636 -2.829 1.00 98.31 88 GLU A N 1
ATOM 727 C CA . GLU A 1 88 ? 1.343 21.651 -3.708 1.00 98.31 88 GLU A CA 1
ATOM 728 C C . GLU A 1 88 ? 0.200 21.051 -4.537 1.00 98.31 88 GLU A C 1
ATOM 730 O O . GLU A 1 88 ? 0.139 19.839 -4.760 1.00 98.31 88 GLU A O 1
ATOM 735 N N . ASN A 1 89 ? -0.708 21.893 -5.038 1.00 97.69 89 ASN A N 1
ATOM 736 C CA . ASN A 1 89 ? -1.878 21.410 -5.781 1.00 97.69 89 ASN A CA 1
ATOM 737 C C . ASN A 1 89 ? -1.485 20.568 -7.004 1.00 97.69 89 ASN A C 1
ATOM 739 O O . ASN A 1 89 ? -2.047 19.500 -7.201 1.00 97.69 89 ASN A O 1
ATOM 743 N N . PHE A 1 90 ? -0.469 20.983 -7.768 1.00 98.06 90 PHE A N 1
ATOM 744 C CA . PHE A 1 90 ? -0.016 20.218 -8.936 1.00 98.06 90 PHE A CA 1
ATOM 745 C C . PHE A 1 90 ? 0.552 18.836 -8.568 1.00 98.06 90 PHE A C 1
ATOM 747 O O . PHE A 1 90 ? 0.484 17.916 -9.375 1.00 98.06 90 PHE A O 1
ATOM 754 N N . GLU A 1 91 ? 1.106 18.665 -7.362 1.00 98.25 91 GLU A N 1
ATOM 755 C CA . GLU A 1 91 ? 1.594 17.361 -6.895 1.00 98.25 91 GLU A CA 1
ATOM 756 C C . GLU A 1 91 ? 0.426 16.438 -6.540 1.00 98.25 91 GLU A C 1
ATOM 758 O O . GLU A 1 91 ? 0.486 15.239 -6.805 1.00 98.25 91 GLU A O 1
ATOM 763 N N . LYS A 1 92 ? -0.651 16.996 -5.973 1.00 98.50 92 LYS A N 1
ATOM 764 C CA . LYS A 1 92 ? -1.890 16.259 -5.689 1.00 98.50 92 LYS A CA 1
ATOM 765 C C . LYS A 1 92 ? -2.583 15.823 -6.977 1.00 98.50 92 LYS A C 1
ATOM 767 O O . LYS A 1 92 ? -2.964 14.662 -7.071 1.00 98.50 92 LYS A O 1
ATOM 772 N N . GLU A 1 93 ? -2.670 16.716 -7.965 1.00 98.19 93 GLU A N 1
ATOM 773 C CA . GLU A 1 93 ? -3.179 16.395 -9.308 1.00 98.19 93 GLU A CA 1
ATOM 774 C C . GLU A 1 93 ? -2.324 15.312 -9.978 1.00 98.19 93 GLU A C 1
ATOM 776 O O . GLU A 1 93 ? -2.858 14.321 -10.455 1.00 98.19 93 GLU A O 1
ATOM 781 N N . ALA A 1 94 ? -0.991 15.402 -9.909 1.00 97.88 94 ALA A N 1
ATOM 782 C CA . ALA A 1 94 ? -0.121 14.373 -10.480 1.00 97.88 94 ALA A CA 1
ATOM 783 C C . ALA A 1 94 ? -0.311 12.987 -9.829 1.00 97.88 94 ALA A C 1
ATOM 785 O O . ALA A 1 94 ? -0.285 11.972 -10.525 1.00 97.88 94 ALA A O 1
ATOM 786 N N . ILE A 1 95 ? -0.509 12.923 -8.504 1.00 98.06 95 ILE A N 1
ATOM 787 C CA . ILE A 1 95 ? -0.838 11.671 -7.798 1.00 98.06 95 ILE A CA 1
ATOM 788 C C . ILE A 1 95 ? -2.204 11.146 -8.253 1.00 98.06 95 ILE A C 1
ATOM 790 O O . ILE A 1 95 ? -2.344 9.949 -8.508 1.00 98.06 95 ILE A O 1
ATOM 794 N N . PHE A 1 96 ? -3.198 12.029 -8.345 1.00 98.56 96 PHE A N 1
ATOM 795 C CA . PHE A 1 96 ? -4.546 11.692 -8.789 1.00 98.56 96 PHE A CA 1
ATOM 796 C C . PHE A 1 96 ? -4.545 11.132 -10.216 1.00 98.56 96 PHE A C 1
ATOM 798 O O . PHE A 1 96 ? -4.999 10.005 -10.415 1.00 98.56 96 PHE A O 1
ATOM 805 N N . ASP A 1 97 ? -3.958 11.848 -11.175 1.00 98.00 97 ASP A N 1
ATOM 806 C CA . ASP A 1 97 ? -3.860 11.434 -12.577 1.00 98.00 97 ASP A CA 1
ATOM 807 C C . ASP A 1 97 ? -3.124 10.101 -12.710 1.00 98.00 97 ASP A C 1
ATOM 809 O O . ASP A 1 97 ? -3.568 9.197 -13.421 1.00 98.00 97 ASP A O 1
ATOM 813 N N . PHE A 1 98 ? -2.010 9.941 -11.985 1.00 98.12 98 PHE A N 1
ATOM 814 C CA . PHE A 1 98 ? -1.241 8.702 -11.991 1.00 98.12 98 PHE A CA 1
ATOM 815 C C . PHE A 1 98 ? -2.090 7.495 -11.587 1.00 98.12 98 PHE A C 1
ATOM 817 O O . PHE A 1 98 ? -2.105 6.483 -12.293 1.00 98.12 98 PHE A O 1
ATOM 824 N N . TRP A 1 99 ? -2.822 7.595 -10.479 1.00 98.38 99 TRP A N 1
ATOM 825 C CA . TRP A 1 99 ? -3.662 6.494 -10.019 1.00 98.38 99 TRP A CA 1
ATOM 826 C C . TRP A 1 99 ? -4.924 6.316 -10.862 1.00 98.38 99 TRP A C 1
ATOM 828 O O . TRP A 1 99 ? -5.348 5.177 -11.038 1.00 98.38 99 TRP A O 1
ATOM 838 N N . CYS A 1 100 ? -5.478 7.372 -11.460 1.00 98.25 100 CYS A N 1
ATOM 839 C CA . CYS A 1 100 ? -6.551 7.228 -12.446 1.00 98.25 100 CYS A CA 1
ATOM 840 C C . CYS A 1 100 ? -6.077 6.405 -13.652 1.00 98.25 100 CYS A C 1
ATOM 842 O O . CYS A 1 100 ? -6.724 5.416 -13.993 1.00 98.25 100 CYS A O 1
ATOM 844 N N . MET A 1 101 ? -4.890 6.696 -14.204 1.00 98.12 101 MET A N 1
ATOM 845 C CA . MET A 1 101 ? -4.295 5.894 -15.285 1.00 98.12 101 MET A CA 1
ATOM 846 C C . MET A 1 101 ? -4.064 4.430 -14.877 1.00 98.12 101 MET A C 1
ATOM 848 O O . MET A 1 101 ? -4.275 3.513 -15.674 1.00 98.12 101 MET A O 1
ATOM 852 N N . VAL A 1 102 ? -3.625 4.176 -13.638 1.00 98.44 102 VAL A N 1
ATOM 853 C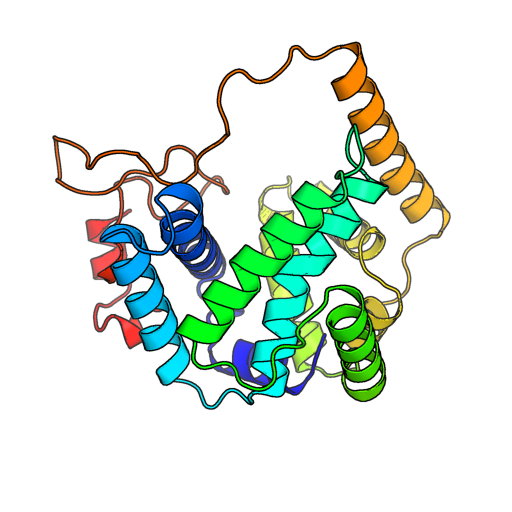 CA . VAL A 1 102 ? -3.506 2.803 -13.114 1.00 98.44 102 VAL A CA 1
ATOM 854 C C . VAL A 1 102 ? -4.881 2.133 -13.059 1.00 98.44 102 VAL A C 1
ATOM 856 O O . VAL A 1 102 ? -5.019 0.999 -13.517 1.00 98.44 102 VAL A O 1
ATOM 859 N N . GLY A 1 103 ? -5.899 2.830 -12.550 1.00 98.31 103 GLY A N 1
ATOM 860 C CA . GLY A 1 103 ? -7.261 2.317 -12.439 1.00 98.31 103 GLY A CA 1
ATOM 861 C C . GLY A 1 103 ? -7.892 1.978 -13.789 1.00 98.31 103 GLY A C 1
ATOM 862 O O . GLY A 1 103 ? -8.449 0.890 -13.946 1.00 98.31 103 GLY A O 1
ATOM 863 N N . GLU A 1 104 ? -7.724 2.840 -14.791 1.00 97.94 104 GLU A N 1
ATOM 864 C CA . GLU A 1 104 ? -8.157 2.585 -16.171 1.00 97.94 104 GLU A CA 1
ATOM 865 C C . GLU A 1 104 ? -7.511 1.313 -16.731 1.00 97.94 104 GLU A C 1
ATOM 867 O O . GLU A 1 104 ? -8.187 0.440 -17.275 1.00 97.94 104 GLU A O 1
ATOM 872 N N . ARG A 1 105 ? -6.201 1.138 -16.519 1.00 97.88 105 ARG A N 1
ATOM 873 C CA . ARG A 1 105 ? -5.457 -0.061 -16.947 1.00 97.88 105 ARG A CA 1
ATOM 874 C C . ARG A 1 105 ? -5.814 -1.324 -16.156 1.00 97.88 105 ARG A C 1
ATOM 876 O O . ARG A 1 105 ? -5.471 -2.431 -16.580 1.00 97.88 105 ARG A O 1
ATOM 883 N N . MET A 1 106 ? -6.493 -1.179 -15.022 1.00 97.94 106 MET A N 1
ATOM 884 C CA . MET A 1 106 ? -7.101 -2.275 -14.264 1.00 97.94 106 MET A CA 1
ATOM 885 C C . MET A 1 106 ? -8.557 -2.547 -14.675 1.00 97.94 106 MET A C 1
ATOM 887 O O . MET A 1 106 ? -9.180 -3.449 -14.118 1.00 97.94 106 MET A O 1
ATOM 891 N N . ASN A 1 107 ? -9.093 -1.819 -15.663 1.00 97.50 107 ASN A N 1
ATOM 892 C CA . ASN A 1 107 ? -10.500 -1.840 -16.075 1.00 97.50 107 ASN A CA 1
ATOM 893 C C . ASN A 1 107 ? -11.472 -1.453 -14.944 1.00 97.50 107 ASN A C 1
ATOM 895 O O . ASN A 1 107 ? -12.587 -1.977 -14.869 1.00 97.50 107 ASN A O 1
ATOM 899 N N . ILE A 1 108 ? -11.048 -0.551 -14.052 1.00 98.38 108 ILE A N 1
ATOM 900 C CA . ILE A 1 108 ? -11.932 0.052 -13.051 1.00 98.38 108 ILE A CA 1
ATOM 901 C C . ILE A 1 108 ? -12.809 1.081 -13.763 1.00 98.38 108 ILE A C 1
ATOM 903 O O . ILE A 1 108 ? -12.318 1.958 -14.470 1.00 98.38 108 ILE A O 1
ATOM 907 N N . ASN A 1 109 ? -14.118 0.967 -13.574 1.00 97.56 109 ASN A N 1
ATOM 908 C CA . ASN A 1 109 ? -15.111 1.825 -14.208 1.00 97.56 109 ASN A CA 1
ATOM 909 C C . ASN A 1 109 ? -15.562 2.924 -13.246 1.00 97.56 109 ASN A C 1
ATOM 911 O O . ASN A 1 109 ? -15.483 2.765 -12.026 1.00 97.56 109 ASN A O 1
ATOM 915 N N . HIS A 1 110 ? -16.114 4.001 -13.808 1.00 97.69 110 HIS A N 1
ATOM 916 C CA . HIS A 1 110 ? -16.692 5.121 -13.056 1.00 97.69 110 HIS A CA 1
ATOM 917 C C . HIS A 1 110 ? -15.697 5.833 -12.126 1.00 97.69 110 HIS A C 1
ATOM 919 O O . HIS A 1 110 ? -16.087 6.324 -11.070 1.00 97.69 110 HIS A O 1
ATOM 925 N N . ILE A 1 111 ? -14.421 5.909 -12.522 1.00 98.25 111 ILE A N 1
ATOM 926 C CA . ILE A 1 111 ? -13.431 6.741 -11.831 1.00 98.25 111 ILE A CA 1
ATOM 927 C C . ILE A 1 111 ? -13.865 8.211 -11.974 1.00 98.25 111 ILE A C 1
ATOM 929 O O . ILE A 1 111 ? -14.050 8.665 -13.105 1.00 98.25 111 ILE A O 1
ATOM 933 N N . PRO A 1 112 ? -14.085 8.955 -10.874 1.00 98.00 112 PRO A N 1
ATOM 934 C CA . PRO A 1 112 ? -14.496 10.352 -10.973 1.00 98.00 112 PRO A CA 1
ATOM 935 C C . PRO A 1 112 ? -13.392 11.223 -11.585 1.00 98.00 112 PRO A C 1
ATOM 937 O O . PRO A 1 112 ? -12.214 10.998 -11.336 1.00 98.00 112 PRO A O 1
ATOM 940 N N . ASN A 1 113 ? -13.779 12.243 -12.355 1.00 94.19 113 ASN A N 1
ATOM 941 C CA . ASN A 1 113 ? -12.855 13.062 -13.156 1.00 94.19 113 ASN A CA 1
ATOM 942 C C . ASN A 1 113 ? -12.173 14.199 -12.374 1.00 94.19 113 ASN A C 1
ATOM 944 O O . ASN A 1 113 ? -11.473 15.015 -12.969 1.00 94.19 113 ASN A O 1
ATOM 948 N N . SER A 1 114 ? -12.416 14.312 -11.067 1.00 96.94 114 SER A N 1
ATOM 949 C CA . SER A 1 114 ? -11.788 15.327 -10.225 1.00 96.94 114 SER A CA 1
ATOM 950 C C . SER A 1 114 ? -11.470 14.784 -8.835 1.00 96.94 114 SER A C 1
ATOM 952 O O . SER A 1 114 ? -12.170 13.908 -8.315 1.00 96.94 114 SER A O 1
ATOM 954 N N . ILE A 1 115 ? -10.438 15.353 -8.206 1.00 97.50 115 ILE A N 1
ATOM 955 C CA . ILE A 1 115 ? -10.047 15.046 -6.823 1.00 97.50 115 ILE A CA 1
ATOM 956 C C . ILE A 1 115 ? -11.242 15.201 -5.873 1.00 97.50 115 ILE A C 1
ATOM 958 O O . ILE A 1 115 ? -11.494 14.315 -5.059 1.00 97.50 115 ILE A O 1
ATOM 962 N N . ASN A 1 116 ? -11.998 16.298 -5.990 1.00 97.56 116 ASN A N 1
ATOM 963 C CA . ASN A 1 116 ? -13.116 16.604 -5.092 1.00 97.56 116 ASN A CA 1
ATOM 964 C C . ASN A 1 116 ? -14.281 15.616 -5.249 1.00 97.56 116 ASN A C 1
ATOM 966 O O . ASN A 1 116 ? -14.860 15.185 -4.246 1.00 97.56 116 ASN A O 1
ATOM 970 N N . ASP A 1 117 ? -14.615 15.240 -6.486 1.00 98.12 117 ASP A N 1
ATOM 971 C CA . ASP A 1 117 ? -15.688 14.276 -6.743 1.00 98.12 117 ASP A CA 1
ATOM 972 C C . ASP A 1 117 ? -15.291 12.891 -6.234 1.00 98.12 117 ASP A C 1
ATOM 974 O O . ASP A 1 117 ? -16.093 12.205 -5.598 1.00 98.12 117 ASP A O 1
ATOM 978 N N . PHE A 1 118 ? -14.030 12.494 -6.438 1.00 98.50 118 PHE A N 1
ATOM 979 C CA . PHE A 1 118 ? -13.545 11.202 -5.966 1.00 98.50 118 PHE A CA 1
ATOM 980 C C . PHE A 1 118 ? -13.412 11.155 -4.437 1.00 98.50 118 PHE A C 1
ATOM 982 O O . PHE A 1 118 ? -13.728 10.139 -3.814 1.00 98.50 118 PHE A O 1
ATOM 989 N N . GLU A 1 119 ? -13.032 12.260 -3.794 1.00 97.81 119 GLU A N 1
ATOM 990 C CA . GLU A 1 119 ? -13.001 12.338 -2.334 1.00 97.81 119 GLU A CA 1
ATOM 991 C C . GLU A 1 119 ? -14.418 12.239 -1.748 1.00 97.81 119 GLU A C 1
ATOM 993 O O . GLU A 1 119 ? -14.642 11.504 -0.782 1.00 97.81 119 GLU A O 1
ATOM 998 N N . THR A 1 120 ? -15.384 12.936 -2.354 1.00 98.25 120 THR A N 1
ATOM 999 C CA . THR A 1 120 ? -16.804 12.871 -1.975 1.00 98.25 120 THR A CA 1
ATOM 1000 C C . THR A 1 120 ? -17.336 11.449 -2.101 1.00 98.25 120 THR A C 1
ATOM 1002 O O . THR A 1 120 ? -17.819 10.890 -1.115 1.00 98.25 120 THR A O 1
ATOM 1005 N N . TRP A 1 121 ? -17.145 10.831 -3.268 1.00 98.50 121 TRP A N 1
ATOM 1006 C CA . TRP A 1 121 ? -17.543 9.448 -3.518 1.00 98.50 121 TRP A CA 1
ATOM 1007 C C . TRP A 1 121 ? -16.913 8.483 -2.502 1.00 98.50 121 TRP A C 1
ATOM 1009 O O . TRP A 1 121 ? -17.596 7.631 -1.937 1.00 98.50 121 TRP A O 1
ATOM 1019 N N . SER A 1 122 ? -15.620 8.645 -2.191 1.00 98.00 122 SER A N 1
ATOM 1020 C CA . SER A 1 122 ? -14.927 7.782 -1.228 1.00 98.00 122 SER A CA 1
ATOM 1021 C C . SER A 1 122 ? -15.504 7.918 0.184 1.00 98.00 122 SER A C 1
ATOM 1023 O O . SER A 1 122 ? -15.611 6.921 0.896 1.00 98.00 122 SER A O 1
ATOM 1025 N N . LYS A 1 123 ? -15.884 9.129 0.608 1.00 97.25 123 LYS A N 1
ATOM 1026 C CA . LYS A 1 123 ? -16.508 9.368 1.922 1.00 97.25 123 LYS A CA 1
ATOM 1027 C C . LYS A 1 123 ? -17.911 8.766 2.005 1.00 97.25 123 LYS A C 1
ATOM 1029 O O . LYS A 1 123 ? -18.280 8.217 3.044 1.00 97.25 123 LYS A O 1
ATOM 1034 N N . GLU A 1 124 ? -18.683 8.850 0.926 1.00 98.06 124 GLU A N 1
ATOM 1035 C CA . GLU A 1 124 ? -20.000 8.213 0.824 1.00 98.06 124 GLU A CA 1
ATOM 1036 C C . GLU A 1 124 ? -19.875 6.689 0.884 1.00 98.06 124 GLU A C 1
ATOM 1038 O O . GLU A 1 124 ? -20.536 6.048 1.705 1.00 98.06 124 GLU A O 1
ATOM 1043 N N . TYR A 1 125 ? -18.933 6.123 0.125 1.00 98.19 125 TYR A N 1
ATOM 1044 C CA . TYR A 1 125 ? -18.616 4.701 0.181 1.00 98.19 125 TYR A CA 1
ATOM 1045 C C . TYR A 1 125 ? -18.248 4.255 1.601 1.00 98.19 125 TYR A C 1
ATOM 1047 O O . TYR A 1 125 ? -18.752 3.241 2.089 1.00 98.19 125 TYR A O 1
ATOM 1055 N N . GLU A 1 126 ? -17.403 5.019 2.301 1.00 97.25 126 GLU A N 1
ATOM 1056 C CA . GLU A 1 126 ? -17.014 4.717 3.680 1.00 97.25 126 GLU A CA 1
ATOM 1057 C C . GLU A 1 126 ? -18.200 4.735 4.641 1.00 97.25 126 GLU A C 1
ATOM 1059 O O . GLU A 1 126 ? -18.339 3.822 5.456 1.00 97.25 126 GLU A O 1
ATOM 1064 N N . LYS A 1 127 ? -19.083 5.730 4.527 1.00 96.25 127 LYS A N 1
ATOM 1065 C CA . LYS A 1 127 ? -20.283 5.846 5.366 1.00 96.25 127 LYS A CA 1
ATOM 1066 C C . LYS A 1 127 ? -21.191 4.619 5.248 1.00 96.25 127 LYS A C 1
ATOM 1068 O O . LYS A 1 127 ? -21.798 4.204 6.234 1.00 96.25 127 LYS A O 1
ATOM 1073 N N . GLU A 1 128 ? -21.284 4.034 4.059 1.00 96.25 128 GLU A N 1
ATOM 1074 C CA . GLU A 1 128 ? -22.150 2.883 3.796 1.00 96.25 128 GLU A CA 1
ATOM 1075 C C . GLU A 1 128 ? -21.491 1.534 4.114 1.00 96.25 128 GLU A C 1
ATOM 1077 O O . GLU A 1 128 ? -22.182 0.583 4.513 1.00 96.25 128 GLU A O 1
ATOM 1082 N N . ASN A 1 129 ? -20.165 1.441 3.962 1.00 97.69 129 ASN A N 1
ATOM 1083 C CA . ASN A 1 129 ? -19.446 0.166 3.924 1.00 97.69 129 ASN A CA 1
ATOM 1084 C C . ASN A 1 129 ? -18.457 -0.057 5.079 1.00 97.69 129 ASN A C 1
ATOM 1086 O O . ASN A 1 129 ? -18.120 -1.214 5.350 1.00 97.69 129 ASN A O 1
ATOM 1090 N N . LEU A 1 130 ? -18.013 0.982 5.800 1.00 96.00 130 LEU A N 1
ATOM 1091 C CA . LEU A 1 130 ? -17.191 0.817 7.007 1.00 96.00 130 LEU A CA 1
ATOM 1092 C C . LEU A 1 130 ? -18.048 0.329 8.173 1.00 96.00 130 LEU A C 1
ATOM 1094 O O . LEU A 1 130 ? -18.533 1.090 9.008 1.00 96.00 130 LEU A O 1
ATOM 1098 N N . LYS A 1 131 ? -18.228 -0.986 8.219 1.00 96.38 131 LYS A N 1
ATOM 1099 C CA . LYS A 1 131 ? -19.008 -1.690 9.234 1.00 96.38 131 LYS A CA 1
ATOM 1100 C C . LYS A 1 131 ? -18.134 -2.692 9.957 1.00 96.38 131 LYS A C 1
ATOM 1102 O O . LYS A 1 131 ? -17.195 -3.241 9.382 1.00 96.38 131 LYS A O 1
ATOM 1107 N N . PHE A 1 132 ? -18.468 -2.948 11.215 1.00 97.75 132 PHE A N 1
ATOM 1108 C CA . PHE A 1 132 ? -17.832 -4.026 11.954 1.00 97.75 132 PHE A CA 1
ATOM 1109 C C . PHE A 1 132 ? -18.009 -5.371 11.230 1.00 97.75 132 PHE A C 1
ATOM 1111 O O . PHE A 1 132 ? -19.084 -5.673 10.714 1.00 97.75 132 PHE A O 1
ATOM 1118 N N . SER A 1 133 ? -16.938 -6.163 11.189 1.00 98.12 133 SER A N 1
ATOM 1119 C CA . SER A 1 133 ? -16.947 -7.555 10.733 1.00 98.12 133 SER A CA 1
ATOM 1120 C C . SER A 1 133 ? -15.802 -8.317 11.397 1.00 98.12 133 SER A C 1
ATOM 1122 O O . SER A 1 133 ? -14.706 -7.775 11.556 1.00 98.12 133 SER A O 1
ATOM 1124 N N . GLU A 1 134 ? -16.006 -9.599 11.693 1.00 98.25 134 GLU A N 1
ATOM 1125 C CA . GLU A 1 134 ? -14.936 -10.477 12.186 1.00 98.25 134 GLU A CA 1
ATOM 1126 C C . GLU A 1 134 ? -13.770 -10.567 11.191 1.00 98.25 134 GLU A C 1
ATOM 1128 O O . GLU A 1 134 ? -12.605 -10.550 11.581 1.00 98.25 134 GLU A O 1
ATOM 1133 N N . SER A 1 135 ? -14.059 -10.551 9.884 1.00 98.06 135 SER A N 1
ATOM 1134 C CA . SER A 1 135 ? -13.025 -10.520 8.843 1.00 98.06 135 SER A CA 1
ATOM 1135 C C . SER A 1 135 ? -12.185 -9.239 8.891 1.00 98.06 135 SER A C 1
ATOM 1137 O O . SER A 1 135 ? -10.980 -9.275 8.643 1.00 98.06 135 SER A O 1
ATOM 1139 N N . ASN A 1 136 ? -12.794 -8.096 9.233 1.00 98.19 136 ASN A N 1
ATOM 1140 C CA . ASN A 1 136 ? -12.078 -6.830 9.384 1.00 98.19 136 ASN A CA 1
ATOM 1141 C C . ASN A 1 136 ? -11.113 -6.892 10.560 1.00 98.19 136 ASN A C 1
ATOM 1143 O O . ASN A 1 136 ? -9.953 -6.515 10.402 1.00 98.19 136 ASN A O 1
ATOM 1147 N N . LYS A 1 137 ? -11.600 -7.376 11.706 1.00 98.00 137 LYS A N 1
ATOM 1148 C CA . LYS A 1 137 ? -10.797 -7.563 12.913 1.00 98.00 137 LYS A CA 1
ATOM 1149 C C . LYS A 1 137 ? -9.621 -8.496 12.647 1.00 98.00 137 LYS A C 1
ATOM 1151 O O . LYS A 1 137 ? -8.481 -8.122 12.899 1.00 98.00 137 LYS A O 1
ATOM 1156 N N . PHE A 1 138 ? -9.889 -9.654 12.047 1.00 98.06 138 PHE A N 1
ATOM 1157 C CA . PHE A 1 138 ? -8.874 -10.647 11.708 1.00 98.06 138 PHE A CA 1
ATOM 1158 C C . PHE A 1 138 ? -7.771 -10.077 10.804 1.00 98.06 138 PHE A C 1
ATOM 1160 O O . PHE A 1 138 ? -6.587 -10.175 11.125 1.00 98.06 138 PHE A O 1
ATOM 1167 N N . ILE A 1 139 ? -8.138 -9.427 9.693 1.00 97.69 139 ILE A N 1
ATOM 1168 C CA . ILE A 1 139 ? -7.153 -8.848 8.768 1.00 97.69 139 ILE A CA 1
ATOM 1169 C C . ILE A 1 139 ? -6.369 -7.706 9.417 1.00 97.69 139 ILE A C 1
ATOM 1171 O O . ILE A 1 139 ? -5.156 -7.610 9.212 1.00 97.69 139 ILE A O 1
ATOM 1175 N N . ALA A 1 140 ? -7.025 -6.858 10.212 1.00 97.12 140 ALA A N 1
ATOM 1176 C CA . ALA A 1 140 ? -6.351 -5.792 10.943 1.00 97.12 140 ALA A CA 1
ATOM 1177 C C . ALA A 1 140 ? -5.346 -6.356 11.954 1.00 97.12 140 ALA A C 1
ATOM 1179 O O . ALA A 1 140 ? -4.213 -5.885 12.015 1.00 97.12 140 ALA A O 1
ATOM 1180 N N . GLU A 1 141 ? -5.717 -7.405 12.688 1.00 96.62 141 GLU A N 1
ATOM 1181 C CA . GLU A 1 141 ? -4.828 -8.069 13.635 1.00 96.62 141 GLU A CA 1
ATOM 1182 C C . GLU A 1 141 ? -3.610 -8.685 12.938 1.00 96.62 141 GLU A C 1
ATOM 1184 O O . GLU A 1 141 ? -2.482 -8.427 13.360 1.00 96.62 141 GLU A O 1
ATOM 1189 N N . MET A 1 142 ? -3.803 -9.439 11.849 1.00 96.25 142 MET A N 1
ATOM 1190 C CA . MET A 1 142 ? -2.692 -10.036 11.094 1.00 96.25 142 MET A CA 1
ATOM 1191 C C . MET A 1 142 ? -1.745 -8.968 10.538 1.00 96.25 142 MET A C 1
ATOM 1193 O O . MET A 1 142 ? -0.527 -9.067 10.691 1.00 96.25 142 MET A O 1
ATOM 1197 N N . THR A 1 143 ? -2.307 -7.908 9.958 1.00 95.19 143 THR A N 1
ATOM 1198 C CA . THR A 1 143 ? -1.537 -6.793 9.394 1.00 95.19 143 THR A CA 1
ATOM 1199 C C . THR A 1 143 ? -0.743 -6.062 10.477 1.00 95.19 143 THR A C 1
ATOM 1201 O O . THR A 1 143 ? 0.461 -5.850 10.335 1.00 95.19 143 THR A O 1
ATOM 1204 N N . THR A 1 144 ? -1.383 -5.717 11.596 1.00 95.62 144 THR A N 1
ATOM 1205 C CA . THR A 1 144 ? -0.712 -5.032 12.704 1.00 95.62 144 THR A CA 1
ATOM 1206 C C . THR A 1 144 ? 0.354 -5.923 13.337 1.00 95.62 144 THR A C 1
ATOM 1208 O O . THR A 1 144 ? 1.454 -5.440 13.594 1.00 95.62 144 THR A O 1
ATOM 1211 N N . ASN A 1 145 ? 0.076 -7.215 13.555 1.00 95.19 145 ASN A N 1
ATOM 1212 C CA . ASN A 1 145 ? 1.054 -8.181 14.069 1.00 95.19 145 ASN A CA 1
ATOM 1213 C C . ASN A 1 145 ? 2.298 -8.244 13.180 1.00 95.19 145 ASN A C 1
ATOM 1215 O O . ASN A 1 145 ? 3.420 -8.231 13.690 1.00 95.19 145 ASN A O 1
ATOM 1219 N N . PHE A 1 146 ? 2.101 -8.264 11.861 1.00 94.06 146 PHE A N 1
ATOM 1220 C CA . PHE A 1 146 ? 3.195 -8.230 10.904 1.00 94.06 146 PHE A CA 1
ATOM 1221 C C . PHE A 1 146 ? 4.003 -6.930 11.012 1.00 94.06 146 PHE A C 1
ATOM 1223 O O . PHE A 1 146 ? 5.221 -6.990 11.174 1.00 94.06 146 PHE A O 1
ATOM 1230 N N . PHE A 1 147 ? 3.358 -5.760 11.025 1.00 93.00 147 PHE A N 1
ATOM 1231 C CA . PHE A 1 147 ? 4.076 -4.486 11.121 1.00 93.00 147 PHE A CA 1
ATOM 1232 C C . PHE A 1 147 ? 4.859 -4.321 12.420 1.00 93.00 147 PHE A C 1
ATOM 1234 O O . PHE A 1 147 ? 5.993 -3.850 12.393 1.00 93.00 147 PHE A O 1
ATOM 1241 N N . VAL A 1 148 ? 4.302 -4.736 13.560 1.00 95.25 148 VAL A N 1
ATOM 1242 C CA . VAL A 1 148 ? 5.005 -4.621 14.846 1.00 95.25 148 VAL A CA 1
ATOM 1243 C C . VAL A 1 148 ? 6.064 -5.705 15.042 1.00 95.25 148 VAL A C 1
ATOM 1245 O O . VAL A 1 148 ? 6.847 -5.605 15.983 1.00 95.25 148 VAL A O 1
ATOM 1248 N N . SER A 1 149 ? 6.139 -6.718 14.171 1.00 93.31 149 SER A N 1
ATOM 1249 C CA . SER A 1 149 ? 7.111 -7.815 14.292 1.00 93.31 149 SER A CA 1
ATOM 1250 C C . SER A 1 149 ? 8.572 -7.357 14.196 1.00 93.31 149 SER A C 1
ATOM 1252 O O . SER A 1 149 ? 9.450 -8.017 14.749 1.00 93.31 149 SER A O 1
ATOM 1254 N N . ILE A 1 150 ? 8.831 -6.202 13.568 1.00 91.62 150 ILE A N 1
ATOM 1255 C CA . ILE A 1 150 ? 10.161 -5.570 13.518 1.00 91.62 150 ILE A CA 1
ATOM 1256 C C . ILE A 1 150 ? 10.615 -5.034 14.878 1.00 91.62 150 ILE A C 1
ATOM 1258 O O . ILE A 1 150 ? 11.803 -4.796 15.087 1.00 91.62 150 ILE A O 1
ATOM 1262 N N . LEU A 1 151 ? 9.674 -4.804 15.797 1.00 93.62 151 LEU A N 1
ATOM 1263 C CA . LEU A 1 151 ? 9.964 -4.292 17.125 1.00 93.62 151 LEU A CA 1
ATOM 1264 C C . LEU A 1 151 ? 10.379 -5.441 18.055 1.00 93.62 151 LEU A C 1
ATOM 1266 O O . LEU A 1 151 ? 9.827 -6.547 17.969 1.00 93.62 151 LEU A O 1
ATOM 1270 N N . PRO A 1 152 ? 11.274 -5.176 19.027 1.00 95.12 152 PRO A N 1
ATOM 1271 C CA . PRO A 1 152 ? 11.511 -6.091 20.136 1.00 95.12 152 PRO A CA 1
ATOM 1272 C C . PRO A 1 152 ? 10.195 -6.533 20.790 1.00 95.12 152 PRO A C 1
ATOM 1274 O O . PRO A 1 152 ? 9.298 -5.712 20.986 1.00 95.12 152 PRO A O 1
ATOM 1277 N N . LYS A 1 153 ? 10.086 -7.813 21.180 1.00 94.94 153 LYS A N 1
ATOM 1278 C CA . LYS A 1 153 ? 8.836 -8.414 21.700 1.00 94.94 153 LYS A CA 1
ATOM 1279 C C . LYS A 1 153 ? 8.157 -7.580 22.795 1.00 94.94 153 LYS A C 1
ATOM 1281 O O . LYS A 1 153 ? 6.940 -7.434 22.784 1.00 94.94 153 LYS A O 1
ATOM 1286 N N . PHE A 1 154 ? 8.937 -6.982 23.698 1.00 96.50 154 PHE A N 1
ATOM 1287 C CA . PHE A 1 154 ? 8.416 -6.163 24.799 1.00 96.50 154 PHE A CA 1
ATOM 1288 C C . PHE A 1 154 ? 7.758 -4.842 24.347 1.00 96.50 154 PHE A C 1
ATOM 1290 O O . PHE A 1 154 ? 6.970 -4.273 25.098 1.00 96.50 154 PHE A O 1
ATOM 1297 N N . LEU A 1 155 ? 8.029 -4.367 23.125 1.00 97.00 155 LEU A N 1
ATOM 1298 C CA . LEU A 1 155 ? 7.423 -3.162 22.545 1.00 97.00 155 LEU A CA 1
ATOM 1299 C C . LEU A 1 155 ? 6.217 -3.451 21.647 1.00 97.00 155 LEU A C 1
ATOM 1301 O O . LEU A 1 155 ? 5.486 -2.521 21.314 1.00 97.00 155 LEU A O 1
ATOM 1305 N N . GLN A 1 156 ? 5.965 -4.703 21.261 1.00 96.25 156 GLN A N 1
ATOM 1306 C CA . GLN A 1 156 ? 4.937 -5.018 20.262 1.00 96.25 156 GLN A CA 1
ATOM 1307 C C . GLN A 1 156 ? 3.531 -4.612 20.715 1.00 96.25 156 GLN A C 1
ATOM 1309 O O . GLN A 1 156 ? 2.798 -3.987 19.953 1.00 96.25 156 GLN A O 1
ATOM 1314 N N . SER A 1 157 ? 3.172 -4.864 21.978 1.00 95.62 157 SER A N 1
ATOM 1315 C CA . SER A 1 157 ? 1.881 -4.435 22.539 1.00 95.62 157 SER A CA 1
ATOM 1316 C C . SER A 1 157 ? 1.712 -2.914 22.545 1.00 95.62 157 SER A C 1
ATOM 1318 O O . SER A 1 157 ? 0.603 -2.414 22.365 1.00 95.62 157 SER A O 1
ATOM 1320 N N . PHE A 1 158 ? 2.801 -2.166 22.742 1.00 95.88 158 PHE A N 1
ATOM 1321 C CA . PHE A 1 158 ? 2.779 -0.712 22.616 1.00 95.88 158 PHE A CA 1
ATOM 1322 C C . PHE A 1 158 ? 2.637 -0.293 21.147 1.00 95.88 158 PHE A C 1
ATOM 1324 O O . PHE A 1 158 ? 1.781 0.531 20.839 1.00 95.88 158 PHE A O 1
ATOM 1331 N N . GLY A 1 159 ? 3.382 -0.926 20.236 1.00 95.88 159 GLY A N 1
ATOM 1332 C CA . GLY A 1 159 ? 3.273 -0.715 18.790 1.00 95.88 159 GLY A CA 1
ATOM 1333 C C . GLY A 1 159 ? 1.846 -0.896 18.265 1.00 95.88 159 GLY A C 1
ATOM 1334 O O . GLY A 1 159 ? 1.357 -0.037 17.539 1.00 95.88 159 GLY A O 1
ATOM 1335 N N . LYS A 1 160 ? 1.129 -1.932 18.722 1.00 95.88 160 LYS A N 1
ATOM 1336 C CA . LYS A 1 160 ? -0.293 -2.154 18.388 1.00 95.88 160 LYS A CA 1
ATOM 1337 C C . LYS A 1 160 ? -1.188 -0.980 18.801 1.00 95.88 160 LYS A C 1
ATOM 1339 O O . LYS A 1 160 ? -2.089 -0.581 18.071 1.00 95.88 160 LYS A O 1
ATOM 1344 N N . LYS A 1 161 ? -0.944 -0.386 19.972 1.00 96.19 161 LYS A N 1
ATOM 1345 C CA . LYS A 1 161 ? -1.692 0.802 20.414 1.00 96.19 161 LYS A CA 1
ATOM 1346 C C . LYS A 1 161 ? -1.342 2.024 19.571 1.00 96.19 161 LYS A C 1
ATOM 1348 O O . LYS A 1 161 ? -2.227 2.811 19.256 1.00 96.19 161 LYS A O 1
ATOM 1353 N N . VAL A 1 162 ? -0.072 2.169 19.188 1.00 95.81 162 VAL A N 1
ATOM 1354 C CA . VAL A 1 162 ? 0.387 3.253 18.310 1.00 95.81 162 VAL A CA 1
ATOM 1355 C C . VAL A 1 162 ? -0.279 3.164 16.940 1.00 95.81 162 VAL A C 1
ATOM 1357 O O . VAL A 1 162 ? -0.757 4.189 16.461 1.00 95.81 162 VAL A O 1
ATOM 1360 N N . THR A 1 163 ? -0.410 1.977 16.337 1.00 95.06 163 THR A N 1
ATOM 1361 C CA . THR A 1 163 ? -1.086 1.845 15.034 1.00 95.06 163 THR A CA 1
ATOM 1362 C C . THR A 1 163 ? -2.516 2.377 15.073 1.00 95.06 163 THR A C 1
ATOM 1364 O O . THR A 1 163 ? -2.916 3.095 14.165 1.00 95.06 163 THR A O 1
ATOM 1367 N N . LEU A 1 164 ? -3.255 2.143 16.165 1.00 96.31 164 LEU A N 1
ATOM 1368 C CA . LEU A 1 164 ? -4.617 2.669 16.324 1.00 96.31 164 LEU A CA 1
ATOM 1369 C C . LEU A 1 164 ? -4.664 4.202 16.383 1.00 96.31 164 LEU A C 1
ATOM 1371 O O . LEU A 1 164 ? -5.659 4.793 15.982 1.00 96.31 164 LEU A O 1
ATOM 1375 N N . THR A 1 165 ? -3.608 4.877 16.853 1.00 96.38 165 THR A N 1
ATOM 1376 C CA . THR A 1 165 ? -3.594 6.354 16.927 1.00 96.38 165 THR A CA 1
ATOM 1377 C C . THR A 1 165 ? -3.585 7.042 15.568 1.00 96.38 165 THR A C 1
ATOM 1379 O O . THR A 1 165 ? -3.972 8.209 15.486 1.00 96.38 165 THR A O 1
ATOM 1382 N N . LEU A 1 166 ? -3.157 6.322 14.529 1.00 94.38 166 LEU A N 1
ATOM 1383 C CA . LEU A 1 166 ? -3.034 6.823 13.162 1.00 94.38 166 LEU A CA 1
ATOM 1384 C C . LEU A 1 166 ? -4.260 6.501 12.300 1.00 94.38 166 LEU A C 1
ATOM 1386 O O . LEU A 1 166 ? -4.350 6.984 11.178 1.00 94.38 166 LEU A O 1
ATOM 1390 N N . LEU A 1 167 ? -5.200 5.703 12.811 1.00 95.06 167 LEU A N 1
ATOM 1391 C CA . LEU A 1 167 ? -6.420 5.341 12.097 1.00 95.06 167 LEU A CA 1
ATOM 1392 C C . LEU A 1 167 ? -7.555 6.325 12.404 1.00 95.06 167 LEU A C 1
ATOM 1394 O O . LEU A 1 167 ? -7.622 6.928 13.482 1.00 95.06 167 LEU A O 1
ATOM 1398 N N . SER A 1 168 ? -8.480 6.463 11.452 1.00 93.69 168 SER A N 1
ATOM 1399 C CA . SER A 1 168 ? -9.734 7.180 11.677 1.00 93.69 168 SER A CA 1
ATOM 1400 C C . SER A 1 168 ? -10.644 6.396 12.628 1.00 93.69 168 SER A C 1
ATOM 1402 O O . SER A 1 168 ? -10.571 5.169 12.725 1.00 93.69 168 SER A O 1
ATOM 1404 N N . GLU A 1 169 ? -11.530 7.100 13.330 1.00 95.31 169 GLU A N 1
ATOM 1405 C CA . GLU A 1 169 ? -12.436 6.481 14.306 1.00 95.31 169 GLU A CA 1
ATOM 1406 C C . GLU A 1 169 ? -13.345 5.435 13.649 1.00 95.31 169 GLU A C 1
ATOM 1408 O O . GLU A 1 169 ? -13.478 4.326 14.161 1.00 95.31 169 GLU A O 1
ATOM 1413 N N . ASN A 1 170 ? -13.875 5.736 12.458 1.00 94.88 170 ASN A N 1
ATOM 1414 C CA . ASN A 1 170 ? -14.700 4.806 11.682 1.00 94.88 170 ASN A CA 1
ATOM 1415 C C . ASN A 1 170 ? -13.953 3.502 11.369 1.00 94.88 170 ASN A C 1
ATOM 1417 O O . ASN A 1 170 ? -14.524 2.417 11.481 1.00 94.88 170 ASN A O 1
ATOM 1421 N N . VAL A 1 171 ? -12.663 3.587 11.024 1.00 96.12 171 VAL A N 1
ATOM 1422 C CA . VAL A 1 171 ? -11.839 2.398 10.783 1.00 96.12 171 VAL A CA 1
ATOM 1423 C C . VAL A 1 171 ? -11.647 1.606 12.074 1.00 96.12 171 VAL A C 1
ATOM 1425 O O . VAL A 1 171 ? -11.854 0.394 12.047 1.00 96.12 171 VAL A O 1
ATOM 1428 N N . ILE A 1 172 ? -11.322 2.263 13.193 1.00 97.25 172 ILE A N 1
ATOM 1429 C CA . ILE A 1 172 ? -11.134 1.616 14.506 1.00 97.25 172 ILE A CA 1
ATOM 1430 C C . ILE A 1 172 ? -12.398 0.850 14.922 1.00 97.25 172 ILE A C 1
ATOM 1432 O O . ILE A 1 172 ? -12.327 -0.333 15.260 1.00 97.25 172 ILE A O 1
ATOM 1436 N N . TYR A 1 173 ? -13.570 1.476 14.805 1.00 97.25 173 TYR A N 1
ATOM 1437 C CA . TYR A 1 173 ? -14.837 0.812 15.104 1.00 97.25 173 TYR A CA 1
ATOM 1438 C C . TYR A 1 173 ? -15.138 -0.338 14.130 1.00 97.25 173 TYR A C 1
ATOM 1440 O O . TYR A 1 173 ? -15.598 -1.399 14.550 1.00 97.25 173 TYR A O 1
ATOM 1448 N N . SER A 1 174 ? -14.817 -0.191 12.838 1.00 97.12 174 SER A N 1
ATOM 1449 C CA . SER A 1 174 ? -15.038 -1.248 11.833 1.00 97.12 174 SER A CA 1
ATOM 1450 C C . SER A 1 174 ? -14.199 -2.517 12.054 1.00 97.12 174 SER A C 1
ATOM 1452 O O . SER A 1 174 ? -14.543 -3.582 11.536 1.00 97.12 174 SER A O 1
ATOM 1454 N N . ILE A 1 175 ? -13.098 -2.421 12.804 1.00 97.38 175 ILE A N 1
ATOM 1455 C CA . ILE A 1 175 ? -12.244 -3.563 13.173 1.00 97.38 175 ILE A CA 1
ATOM 1456 C C . ILE A 1 175 ? -12.533 -4.069 14.596 1.00 97.38 175 ILE A C 1
ATOM 1458 O O . ILE A 1 175 ? -11.891 -5.013 15.042 1.00 97.38 175 ILE A O 1
ATOM 1462 N N . GLY A 1 176 ? -13.510 -3.479 15.295 1.00 96.50 176 GLY A N 1
ATOM 1463 C CA . GLY A 1 176 ? -13.924 -3.896 16.639 1.00 96.50 176 GLY A CA 1
ATOM 1464 C C . GLY A 1 176 ? -12.937 -3.520 17.739 1.00 96.50 176 GLY A C 1
ATOM 1465 O O . GLY A 1 176 ? -12.900 -4.186 18.773 1.00 96.50 176 GLY A O 1
ATOM 1466 N N . GLU A 1 177 ? -12.125 -2.490 17.506 1.00 96.44 177 GLU A N 1
ATOM 1467 C CA . GLU A 1 177 ? -11.178 -1.962 18.482 1.00 96.44 177 GLU A CA 1
ATOM 1468 C C . GLU A 1 177 ? -11.747 -0.734 19.194 1.00 96.44 177 GLU A C 1
ATOM 1470 O O . GLU A 1 177 ? -12.673 -0.072 18.721 1.00 96.44 177 GLU A O 1
ATOM 1475 N N . ASN A 1 178 ? -11.170 -0.418 20.352 1.00 95.25 178 ASN A N 1
ATOM 1476 C CA . ASN A 1 178 ? -11.508 0.795 21.087 1.00 95.25 178 ASN A CA 1
ATOM 1477 C C . ASN A 1 178 ? -10.594 1.949 20.678 1.00 95.25 178 ASN A C 1
ATOM 1479 O O . ASN A 1 178 ? -9.423 1.749 20.342 1.00 95.25 178 ASN A O 1
ATOM 1483 N N . LEU A 1 179 ? -11.115 3.175 20.772 1.00 95.94 179 LEU A N 1
ATOM 1484 C CA . LEU A 1 179 ? -10.301 4.363 20.551 1.00 95.94 179 LEU A CA 1
ATOM 1485 C C . LEU A 1 179 ? -9.084 4.363 21.494 1.00 95.94 179 LEU A C 1
ATOM 1487 O O . LEU A 1 179 ? -9.222 4.090 22.693 1.00 95.94 179 LEU A O 1
ATOM 1491 N N . PRO A 1 180 ? -7.882 4.682 20.983 1.00 94.88 180 PRO A N 1
ATOM 1492 C CA . PRO A 1 180 ? -6.713 4.820 21.830 1.00 94.88 180 PRO A CA 1
ATOM 1493 C C . PRO A 1 180 ? -6.870 6.033 22.752 1.00 94.88 180 PRO A C 1
ATOM 1495 O O . PRO A 1 180 ? -7.618 6.968 22.467 1.00 94.88 180 PRO A O 1
ATOM 1498 N N . SER A 1 181 ? -6.104 6.048 23.845 1.00 96.31 181 SER A N 1
ATOM 1499 C CA . SER A 1 181 ? -6.060 7.195 24.757 1.00 96.31 181 SER A CA 1
ATOM 1500 C C . SER A 1 181 ? -5.817 8.503 23.980 1.00 96.31 181 SER A C 1
ATOM 1502 O O . SER A 1 181 ? -4.843 8.572 23.219 1.00 96.31 181 SER A O 1
ATOM 1504 N N . PRO A 1 182 ? -6.627 9.561 24.196 1.00 96.75 182 PRO A N 1
ATOM 1505 C CA . PRO A 1 182 ? -6.412 10.862 23.562 1.00 96.75 182 PRO A CA 1
ATOM 1506 C C . PRO A 1 182 ? -5.018 11.431 23.841 1.00 96.75 182 PRO A C 1
ATOM 1508 O O . PRO A 1 182 ? -4.409 12.050 22.970 1.00 96.75 182 PRO A O 1
ATOM 1511 N N . PHE A 1 183 ? -4.478 11.159 25.034 1.00 97.75 183 PHE A N 1
ATOM 1512 C CA . PHE A 1 183 ? -3.113 11.528 25.395 1.00 97.75 183 PHE A CA 1
ATOM 1513 C C . PHE A 1 183 ? -2.086 10.809 24.516 1.00 97.75 183 PHE A C 1
ATOM 1515 O O . PHE A 1 183 ? -1.213 11.456 23.942 1.00 97.75 183 PHE A O 1
ATOM 1522 N N . LEU A 1 184 ? -2.220 9.487 24.353 1.00 97.19 184 LEU A N 1
ATOM 1523 C CA . LEU A 1 184 ? -1.327 8.707 23.494 1.00 97.19 184 LEU A CA 1
ATOM 1524 C C . LEU A 1 184 ? -1.401 9.191 22.040 1.00 97.19 184 LEU A C 1
ATOM 1526 O O . LEU A 1 184 ? -0.363 9.406 21.418 1.00 97.19 184 LEU A O 1
ATOM 1530 N N . LYS A 1 185 ? -2.611 9.422 21.516 1.00 96.94 185 LYS A N 1
ATOM 1531 C CA . LYS A 1 185 ? -2.815 9.956 20.162 1.00 96.94 185 LYS A CA 1
ATOM 1532 C C . LYS A 1 185 ? -2.137 11.317 19.986 1.00 96.94 185 LYS A C 1
ATOM 1534 O O . LYS A 1 185 ? -1.389 11.505 19.030 1.00 96.94 185 LYS A O 1
ATOM 1539 N N . SER A 1 186 ? -2.331 12.234 20.935 1.00 97.50 186 SER A N 1
ATOM 1540 C CA . SER A 1 186 ? -1.676 13.547 20.934 1.00 97.50 186 SER A CA 1
ATOM 1541 C C . SER A 1 186 ? -0.150 13.426 20.968 1.00 97.50 186 SER A C 1
ATOM 1543 O O . SER A 1 186 ? 0.542 14.059 20.173 1.00 97.50 186 SER A O 1
ATOM 1545 N N . MET A 1 187 ? 0.389 12.558 21.828 1.00 98.00 187 MET A N 1
ATOM 1546 C CA . MET A 1 187 ? 1.828 12.318 21.936 1.00 98.00 187 MET A CA 1
ATOM 1547 C C . MET A 1 187 ? 2.429 11.817 20.614 1.00 98.00 187 MET A C 1
ATOM 1549 O O . MET A 1 187 ? 3.430 12.367 20.162 1.00 98.00 187 MET A O 1
ATOM 1553 N N . ILE A 1 188 ? 1.812 10.820 19.968 1.00 97.75 188 ILE A N 1
ATOM 1554 C CA . ILE A 1 188 ? 2.296 10.269 18.690 1.00 97.75 188 ILE A CA 1
ATOM 1555 C C . ILE A 1 188 ? 2.215 11.307 17.565 1.00 97.75 188 ILE A C 1
ATOM 1557 O O 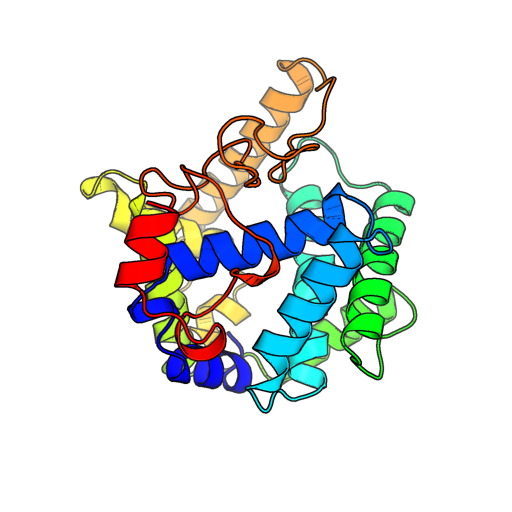. ILE A 1 188 ? 3.182 11.477 16.823 1.00 97.75 188 ILE A O 1
ATOM 1561 N N . ILE A 1 189 ? 1.115 12.061 17.468 1.00 96.81 189 ILE A N 1
ATOM 1562 C CA . ILE A 1 189 ? 0.979 13.135 16.472 1.00 96.81 189 ILE A CA 1
ATOM 1563 C C . ILE A 1 189 ? 2.054 14.211 16.677 1.00 96.81 189 ILE A C 1
ATOM 1565 O O . ILE A 1 189 ? 2.682 14.651 15.713 1.00 96.81 189 ILE A O 1
ATOM 1569 N N . ASN A 1 190 ? 2.299 14.626 17.921 1.00 97.81 190 ASN A N 1
ATOM 1570 C CA . ASN A 1 190 ? 3.325 15.621 18.224 1.00 97.81 190 ASN A CA 1
ATOM 1571 C C . ASN A 1 190 ? 4.737 15.094 17.953 1.00 97.81 190 ASN A C 1
ATOM 1573 O O . ASN A 1 190 ? 5.572 15.850 17.467 1.00 97.81 190 ASN A O 1
ATOM 1577 N N . LEU A 1 191 ? 4.996 13.803 18.179 1.00 98.06 191 LEU A N 1
ATOM 1578 C CA . LEU A 1 191 ? 6.262 13.171 17.811 1.00 98.06 191 LEU A CA 1
ATOM 1579 C C . LEU A 1 191 ? 6.489 13.199 16.291 1.00 98.06 191 LEU A C 1
ATOM 1581 O O . LEU A 1 191 ? 7.582 13.543 15.843 1.00 98.06 191 LEU A O 1
ATOM 1585 N N . LEU A 1 192 ? 5.461 12.896 15.491 1.00 97.94 192 LEU A N 1
ATOM 1586 C CA . LEU A 1 192 ? 5.542 12.974 14.028 1.00 97.94 192 LEU A CA 1
ATOM 1587 C C . LEU A 1 192 ? 5.796 14.409 13.546 1.00 97.94 192 LEU A C 1
ATOM 1589 O O . LEU A 1 192 ? 6.668 14.623 12.704 1.00 97.94 192 LEU A O 1
ATOM 1593 N N . LYS A 1 193 ? 5.108 15.398 14.129 1.00 97.50 193 LYS A N 1
ATOM 1594 C CA . LYS A 1 193 ? 5.329 16.824 13.829 1.00 97.50 193 LYS A CA 1
ATOM 1595 C C . LYS A 1 193 ? 6.712 17.306 14.258 1.00 97.50 193 LYS A C 1
ATOM 1597 O O . LYS A 1 193 ? 7.346 18.074 13.538 1.00 97.50 193 LYS A O 1
ATOM 1602 N N . PHE A 1 194 ? 7.207 16.836 15.400 1.00 98.31 194 PHE A N 1
ATOM 1603 C CA . PHE A 1 194 ? 8.560 17.134 15.854 1.00 98.31 194 PHE A CA 1
ATOM 1604 C C . PHE A 1 194 ? 9.606 16.538 14.904 1.00 98.31 194 PHE A C 1
ATOM 1606 O O . PHE A 1 194 ? 10.528 17.239 14.497 1.00 98.31 194 PHE A O 1
ATOM 1613 N N . ARG A 1 195 ? 9.427 15.288 14.456 1.00 97.94 195 ARG A N 1
ATOM 1614 C CA . ARG A 1 195 ? 10.272 14.684 13.412 1.00 97.94 195 ARG A CA 1
ATOM 1615 C C . ARG A 1 195 ? 10.258 15.524 12.130 1.00 97.94 195 ARG A C 1
ATOM 1617 O O . ARG A 1 195 ? 11.323 15.795 11.582 1.00 97.94 195 ARG A O 1
ATOM 1624 N N . ALA A 1 196 ? 9.085 15.959 11.670 1.00 97.56 196 ALA A N 1
ATOM 1625 C CA . ALA A 1 196 ? 8.947 16.814 10.492 1.00 97.56 196 ALA A CA 1
ATOM 1626 C C . ALA A 1 196 ? 9.693 18.153 10.648 1.00 97.56 196 ALA A C 1
ATOM 1628 O O . ALA A 1 196 ? 10.394 18.582 9.733 1.00 97.56 196 ALA A O 1
ATOM 1629 N N . PHE A 1 197 ? 9.606 18.776 11.828 1.00 97.94 197 PHE A N 1
ATOM 1630 C CA . PHE A 1 197 ? 10.381 19.968 12.175 1.00 97.94 197 PHE A CA 1
ATOM 1631 C C . PHE A 1 197 ? 11.892 19.705 12.106 1.00 97.94 197 PHE A C 1
ATOM 1633 O O . PHE A 1 197 ? 12.617 20.465 11.466 1.00 97.94 197 PHE A O 1
ATOM 1640 N N . VAL A 1 198 ? 12.369 18.604 12.697 1.00 97.94 198 VAL A N 1
ATOM 1641 C CA . VAL A 1 198 ? 13.793 18.241 12.664 1.00 97.94 198 VAL A CA 1
ATOM 1642 C C . VAL A 1 198 ? 14.278 18.034 11.226 1.00 97.94 198 VAL A C 1
ATOM 1644 O O . VAL A 1 198 ? 15.309 18.580 10.845 1.00 97.94 198 VAL A O 1
ATOM 1647 N N . ILE A 1 199 ? 13.517 17.314 10.398 1.00 96.62 199 ILE A N 1
ATOM 1648 C CA . ILE A 1 199 ? 13.860 17.104 8.983 1.00 96.62 199 ILE A CA 1
ATOM 1649 C C . ILE A 1 199 ? 13.951 18.442 8.241 1.00 96.62 199 ILE A C 1
ATOM 1651 O O . ILE A 1 199 ? 14.906 18.664 7.504 1.00 96.62 199 ILE A O 1
ATOM 1655 N N . LYS A 1 200 ? 12.999 19.355 8.461 1.00 96.00 200 LYS A N 1
ATOM 1656 C CA . LYS A 1 200 ? 12.958 20.648 7.765 1.00 96.00 200 LYS A CA 1
ATOM 1657 C C . LYS A 1 200 ? 14.195 21.513 8.013 1.00 96.00 200 LYS A C 1
ATOM 1659 O O . LYS A 1 200 ? 14.641 22.197 7.098 1.00 96.00 200 LYS A O 1
ATOM 1664 N N . PHE A 1 201 ? 14.695 21.530 9.247 1.00 97.25 201 PHE A N 1
ATOM 1665 C CA . PHE A 1 201 ? 15.714 22.495 9.674 1.00 97.25 201 PHE A CA 1
ATOM 1666 C C . PHE A 1 201 ? 17.109 21.896 9.871 1.00 97.25 201 PHE A C 1
ATOM 1668 O O . PHE A 1 201 ? 18.081 22.646 9.869 1.00 97.25 201 PHE A O 1
ATOM 1675 N N . PHE A 1 202 ? 17.227 20.575 10.032 1.00 97.50 202 PHE A N 1
ATOM 1676 C CA . PHE A 1 202 ? 18.495 19.929 10.392 1.00 97.50 202 PHE A CA 1
ATOM 1677 C C . PHE A 1 202 ? 18.969 18.875 9.388 1.00 97.50 202 PHE A C 1
ATOM 1679 O O . PHE A 1 202 ? 20.063 18.340 9.552 1.00 97.50 202 PHE A O 1
ATOM 1686 N N . PHE A 1 203 ? 18.176 18.543 8.364 1.00 95.56 203 PHE A N 1
ATOM 1687 C CA . PHE A 1 203 ? 18.559 17.561 7.349 1.00 95.56 203 PHE A CA 1
ATOM 1688 C C . PHE A 1 203 ? 18.815 18.265 6.017 1.00 95.56 203 PHE A C 1
ATOM 1690 O O . PHE A 1 203 ? 18.108 19.196 5.637 1.00 95.56 203 PHE A O 1
ATOM 1697 N N . LEU A 1 204 ? 19.831 17.801 5.290 1.00 94.25 204 LEU A N 1
ATOM 1698 C CA . LEU A 1 204 ? 20.100 18.290 3.942 1.00 94.25 204 LEU A CA 1
ATOM 1699 C C . LEU A 1 204 ? 19.050 17.754 2.952 1.00 94.25 204 LEU A C 1
ATOM 1701 O O . LEU A 1 204 ? 18.567 16.627 3.125 1.00 94.25 204 LEU A O 1
ATOM 1705 N N . PRO A 1 205 ? 18.721 18.514 1.889 1.00 89.62 205 PRO A N 1
ATOM 1706 C CA . PRO A 1 205 ? 17.866 18.025 0.816 1.00 89.62 205 PRO A CA 1
ATOM 1707 C C . PRO A 1 205 ? 18.391 16.710 0.230 1.00 89.62 205 PRO A C 1
ATOM 1709 O O . PRO A 1 205 ? 19.593 16.538 0.017 1.00 89.62 205 PRO A O 1
ATOM 1712 N N . ARG A 1 206 ? 17.484 15.776 -0.069 1.00 89.25 206 ARG A N 1
ATOM 1713 C CA . ARG A 1 206 ? 17.850 14.538 -0.768 1.00 89.25 206 ARG A CA 1
ATOM 1714 C C . ARG A 1 206 ? 18.169 14.857 -2.227 1.00 89.25 206 ARG A C 1
ATOM 1716 O O . ARG A 1 206 ? 17.354 15.457 -2.917 1.00 89.25 206 ARG A O 1
ATOM 1723 N N . THR A 1 207 ? 19.324 14.407 -2.707 1.00 90.88 207 THR A N 1
ATOM 1724 C CA . THR A 1 207 ? 19.741 14.560 -4.114 1.00 90.88 207 THR A CA 1
ATOM 1725 C C . THR A 1 207 ? 19.233 13.438 -5.016 1.00 90.88 207 THR A C 1
ATOM 1727 O O . THR A 1 207 ? 19.255 13.564 -6.236 1.00 90.88 207 THR A O 1
ATOM 1730 N N . LYS A 1 208 ? 18.781 12.328 -4.424 1.00 87.69 208 LYS A N 1
ATOM 1731 C CA . LYS A 1 208 ? 18.205 11.178 -5.122 1.00 87.69 208 LYS A CA 1
ATOM 1732 C C . LYS A 1 208 ? 16.951 10.711 -4.392 1.00 87.69 208 LYS A C 1
ATOM 1734 O O . LYS A 1 208 ? 16.924 10.672 -3.160 1.00 87.69 208 LYS A O 1
ATOM 1739 N N . GLY A 1 209 ? 15.928 10.351 -5.162 1.00 84.69 209 GLY A N 1
ATOM 1740 C CA . GLY A 1 209 ? 14.752 9.664 -4.638 1.00 84.69 209 GLY A CA 1
ATOM 1741 C C . GLY A 1 209 ? 15.127 8.282 -4.105 1.00 84.69 209 GLY A C 1
ATOM 1742 O O . GLY A 1 209 ? 16.025 7.627 -4.638 1.00 84.69 209 GLY A O 1
ATOM 1743 N N . LEU A 1 210 ? 14.445 7.846 -3.046 1.00 90.50 210 LEU A N 1
ATOM 1744 C CA . LEU A 1 210 ? 14.542 6.464 -2.592 1.00 90.50 210 LEU A CA 1
ATOM 1745 C C . LEU A 1 210 ? 13.772 5.598 -3.593 1.00 90.50 210 LEU A C 1
ATOM 1747 O O . LEU A 1 210 ? 12.598 5.861 -3.832 1.00 90.50 210 LEU A O 1
ATOM 1751 N N . ARG A 1 211 ? 14.444 4.609 -4.182 1.00 93.38 211 ARG A N 1
ATOM 1752 C CA . ARG A 1 211 ? 13.848 3.653 -5.120 1.00 93.38 211 ARG A CA 1
ATOM 1753 C C . ARG A 1 211 ? 13.913 2.262 -4.530 1.00 93.38 211 ARG A C 1
ATOM 1755 O O . ARG A 1 211 ? 14.944 1.897 -3.964 1.00 93.38 211 ARG A O 1
ATOM 1762 N N . ARG A 1 212 ? 12.831 1.506 -4.659 1.00 94.75 212 ARG A N 1
ATOM 1763 C CA . ARG A 1 212 ? 12.745 0.100 -4.263 1.00 94.75 212 ARG A CA 1
ATOM 1764 C C . ARG A 1 212 ? 13.193 -0.812 -5.401 1.00 94.75 212 ARG A C 1
ATOM 1766 O O . ARG A 1 212 ? 13.925 -1.775 -5.145 1.00 94.75 212 ARG A O 1
ATOM 1773 N N . SER A 1 213 ? 12.758 -0.504 -6.626 1.00 94.50 213 SER A N 1
ATOM 1774 C CA . SER A 1 213 ? 13.088 -1.237 -7.847 1.00 94.50 213 SER A CA 1
ATOM 1775 C C . SER A 1 213 ? 14.451 -0.784 -8.397 1.00 94.50 213 SER A C 1
ATOM 1777 O O . SER A 1 213 ? 14.716 0.422 -8.516 1.00 94.50 213 SER A O 1
ATOM 1779 N N . PRO A 1 214 ? 15.347 -1.727 -8.739 1.00 93.81 214 PRO A N 1
ATOM 1780 C CA . PRO A 1 214 ? 16.637 -1.387 -9.329 1.00 93.81 214 PRO A CA 1
ATOM 1781 C C . PRO A 1 214 ? 16.460 -0.906 -10.771 1.00 93.81 214 PRO A C 1
ATOM 1783 O O . PRO A 1 214 ? 15.500 -1.279 -11.444 1.00 93.81 214 PRO A O 1
ATOM 1786 N N . LEU A 1 215 ? 17.408 -0.111 -11.274 1.00 92.12 215 LEU A N 1
ATOM 1787 C CA . LEU A 1 215 ? 17.400 0.343 -12.672 1.00 92.12 215 LEU A CA 1
ATOM 1788 C C . LEU A 1 215 ? 17.680 -0.803 -13.651 1.00 92.12 215 LEU A C 1
ATOM 1790 O O . LEU A 1 215 ? 17.037 -0.897 -14.693 1.00 92.12 215 LEU A O 1
ATOM 1794 N N . GLU A 1 216 ? 18.591 -1.699 -13.284 1.00 92.88 216 GLU A N 1
ATOM 1795 C CA . GLU A 1 216 ? 19.069 -2.787 -14.133 1.00 92.88 216 GLU A CA 1
ATOM 1796 C C . GLU A 1 216 ? 19.006 -4.131 -13.401 1.00 92.88 216 GLU A C 1
ATOM 1798 O O . GLU A 1 216 ? 18.908 -4.199 -12.171 1.00 92.88 216 GLU A O 1
ATOM 1803 N N . LYS A 1 217 ? 19.055 -5.215 -14.178 1.00 94.12 217 LYS A N 1
ATOM 1804 C CA . LYS A 1 217 ? 19.200 -6.576 -13.654 1.00 94.12 217 LYS A CA 1
ATOM 1805 C C . LYS A 1 217 ? 20.621 -6.784 -13.137 1.00 94.12 217 LYS A C 1
ATOM 1807 O O . LYS A 1 217 ? 21.576 -6.222 -13.666 1.00 94.12 217 LYS A O 1
ATOM 1812 N N . SER A 1 218 ? 20.769 -7.641 -12.135 1.00 93.75 218 SER A N 1
ATOM 1813 C CA . SER A 1 218 ? 22.083 -8.074 -11.674 1.00 93.75 218 SER A CA 1
ATOM 1814 C C . SER A 1 218 ? 22.815 -8.835 -12.779 1.00 93.75 218 SER A C 1
ATOM 1816 O O . SER A 1 218 ? 22.282 -9.791 -13.343 1.00 93.75 218 SER A O 1
ATOM 1818 N N . ALA A 1 219 ? 24.068 -8.462 -13.036 1.00 91.31 219 ALA A N 1
ATOM 1819 C CA . ALA A 1 219 ? 24.917 -9.142 -14.012 1.00 91.31 219 ALA A CA 1
ATOM 1820 C C . ALA A 1 219 ? 25.232 -10.602 -13.632 1.00 91.31 219 ALA A C 1
ATOM 1822 O O . ALA A 1 219 ? 25.598 -11.392 -14.496 1.00 91.31 219 ALA A O 1
ATOM 1823 N N . THR A 1 220 ? 25.103 -10.975 -12.352 1.00 90.38 220 THR A N 1
ATOM 1824 C CA . THR A 1 220 ? 25.477 -12.314 -11.870 1.00 90.38 220 THR A CA 1
ATOM 1825 C C . THR A 1 220 ? 24.408 -13.371 -12.117 1.00 90.38 220 THR A C 1
ATOM 1827 O O . THR A 1 220 ? 24.742 -14.514 -12.411 1.00 90.38 220 THR A O 1
ATOM 1830 N N . ASN A 1 221 ? 23.131 -13.015 -11.973 1.00 90.12 221 ASN A N 1
ATOM 1831 C CA . ASN A 1 221 ? 22.017 -13.965 -12.027 1.00 90.12 221 ASN A CA 1
ATOM 1832 C C . ASN A 1 221 ? 20.847 -13.504 -12.911 1.00 90.12 221 ASN A C 1
ATOM 1834 O O . ASN A 1 221 ? 19.869 -14.232 -13.040 1.00 90.12 221 ASN A O 1
ATOM 1838 N N . GLY A 1 222 ? 20.923 -12.314 -13.517 1.00 93.31 222 GLY A N 1
ATOM 1839 C CA . GLY A 1 222 ? 19.875 -11.784 -14.389 1.00 93.31 222 GLY A CA 1
ATOM 1840 C C . GLY A 1 222 ? 18.581 -11.384 -13.669 1.00 93.31 222 GLY A C 1
ATOM 1841 O O . GLY A 1 222 ? 17.576 -11.143 -14.338 1.00 93.31 222 GLY A O 1
ATOM 1842 N N . LEU A 1 223 ? 18.583 -11.299 -12.334 1.00 94.69 223 LEU A N 1
ATOM 1843 C CA . LEU A 1 223 ? 17.410 -10.948 -11.526 1.00 94.69 223 LEU A CA 1
ATOM 1844 C C . LEU A 1 223 ? 17.418 -9.472 -11.119 1.00 94.69 223 LEU A C 1
ATOM 1846 O O . LEU A 1 223 ? 18.475 -8.846 -11.006 1.00 94.69 223 LEU A O 1
ATOM 1850 N N . TYR A 1 224 ? 16.239 -8.915 -10.839 1.00 95.12 224 TYR A N 1
ATOM 1851 C CA . TYR A 1 224 ? 16.129 -7.595 -10.220 1.00 95.12 224 TYR A CA 1
ATOM 1852 C C . TYR A 1 224 ? 16.366 -7.714 -8.720 1.00 95.12 224 TYR A C 1
ATOM 1854 O O . TYR A 1 224 ? 15.613 -8.395 -8.035 1.00 95.12 224 TYR A O 1
ATOM 1862 N N . ILE A 1 225 ? 17.400 -7.054 -8.195 1.00 95.12 225 ILE A N 1
ATOM 1863 C CA . ILE A 1 225 ? 17.678 -7.038 -6.756 1.00 95.12 225 ILE A CA 1
ATOM 1864 C C . ILE A 1 225 ? 17.091 -5.760 -6.132 1.00 95.12 225 ILE A C 1
ATOM 1866 O O . ILE A 1 225 ? 17.523 -4.664 -6.492 1.00 95.12 225 ILE A O 1
ATOM 1870 N N . PRO A 1 226 ? 16.137 -5.880 -5.191 1.00 94.81 226 PRO A N 1
ATOM 1871 C CA . PRO A 1 226 ? 15.784 -4.854 -4.213 1.00 94.81 226 PRO A CA 1
ATOM 1872 C C . PRO A 1 226 ? 16.901 -3.879 -3.827 1.00 94.81 226 PRO A C 1
ATOM 1874 O O . PRO A 1 226 ? 17.902 -4.292 -3.247 1.00 94.81 226 PRO A O 1
ATOM 1877 N N . CYS A 1 227 ? 16.708 -2.571 -4.033 1.00 94.19 227 CYS A N 1
ATOM 1878 C CA . CYS A 1 227 ? 17.686 -1.578 -3.560 1.00 94.19 227 CYS A CA 1
ATOM 1879 C C . CYS A 1 227 ? 17.779 -1.515 -2.023 1.00 94.19 227 CYS A C 1
ATOM 1881 O O . CYS A 1 227 ? 18.810 -1.133 -1.475 1.00 94.19 227 CYS A O 1
ATOM 1883 N N . PHE A 1 228 ? 16.702 -1.879 -1.326 1.00 92.38 228 PHE A N 1
ATOM 1884 C CA . PHE A 1 228 ? 16.651 -2.048 0.125 1.00 92.38 228 PHE A CA 1
ATOM 1885 C C . PHE A 1 228 ? 15.566 -3.065 0.500 1.00 92.38 228 PHE A C 1
ATOM 1887 O O . PHE A 1 228 ? 14.769 -3.470 -0.343 1.00 92.38 228 PHE A O 1
ATOM 1894 N N . ASN A 1 229 ? 15.529 -3.474 1.766 1.00 90.62 229 ASN A N 1
ATOM 1895 C CA . ASN A 1 229 ? 14.561 -4.429 2.301 1.00 90.62 229 ASN A CA 1
ATOM 1896 C C . ASN A 1 229 ? 13.658 -3.738 3.327 1.00 90.62 229 ASN A C 1
ATOM 1898 O O . ASN A 1 229 ? 14.168 -3.053 4.212 1.00 90.62 229 ASN A O 1
ATOM 1902 N N . ASN A 1 230 ? 12.342 -3.945 3.238 1.00 86.88 230 ASN A N 1
ATOM 1903 C CA . ASN A 1 230 ? 11.384 -3.358 4.185 1.00 86.88 230 ASN A CA 1
ATOM 1904 C C . ASN A 1 230 ? 11.440 -4.026 5.565 1.00 86.88 230 ASN A C 1
ATOM 1906 O O . ASN A 1 230 ? 11.216 -3.381 6.586 1.00 86.88 230 ASN A O 1
ATOM 1910 N N . PHE A 1 231 ? 11.759 -5.323 5.592 1.00 84.50 231 PHE A N 1
ATOM 1911 C CA . PHE A 1 231 ? 11.772 -6.136 6.803 1.00 84.50 231 PHE A CA 1
ATOM 1912 C C . PHE A 1 231 ? 13.090 -6.902 6.936 1.00 84.50 231 PHE A C 1
ATOM 1914 O O . PHE A 1 231 ? 13.686 -7.285 5.924 1.00 84.50 231 PHE A O 1
ATOM 1921 N N . PRO A 1 232 ? 13.535 -7.201 8.173 1.00 78.12 232 PRO A N 1
ATOM 1922 C CA . PRO A 1 232 ? 14.722 -8.015 8.398 1.00 78.12 232 PRO A CA 1
ATOM 1923 C C . PRO A 1 232 ? 14.662 -9.356 7.670 1.00 78.12 232 PRO A C 1
ATOM 1925 O O . PRO A 1 232 ? 15.671 -9.773 7.133 1.00 78.12 232 PRO A O 1
ATOM 1928 N N . ASN A 1 233 ? 13.497 -9.992 7.547 1.00 73.44 233 ASN A N 1
ATOM 1929 C CA . ASN A 1 233 ? 13.342 -11.276 6.853 1.00 73.44 233 ASN A CA 1
ATOM 1930 C C . ASN A 1 233 ? 12.830 -11.116 5.409 1.00 73.44 233 ASN A C 1
ATOM 1932 O O . ASN A 1 233 ? 12.030 -11.928 4.954 1.00 73.44 233 ASN A O 1
ATOM 1936 N N . ALA A 1 234 ? 13.236 -10.048 4.710 1.00 73.25 234 ALA A N 1
ATOM 1937 C CA . ALA A 1 234 ? 12.812 -9.804 3.331 1.00 73.25 234 ALA A CA 1
ATOM 1938 C C . ALA A 1 234 ? 13.143 -10.980 2.409 1.00 73.25 234 ALA A C 1
ATOM 1940 O O . ALA A 1 234 ? 14.249 -11.529 2.461 1.00 73.25 234 ALA A O 1
ATOM 1941 N N . LEU A 1 235 ? 12.179 -11.331 1.558 1.00 82.00 235 LEU A N 1
ATOM 1942 C CA . LEU A 1 235 ? 12.224 -12.567 0.783 1.00 82.00 235 LEU A CA 1
ATOM 1943 C C . LEU A 1 235 ? 13.026 -12.421 -0.516 1.00 82.00 235 LEU A C 1
ATOM 1945 O O . LEU A 1 235 ? 13.726 -13.331 -0.929 1.00 82.00 235 LEU A O 1
ATOM 1949 N N . TYR A 1 236 ? 13.009 -11.252 -1.147 1.00 88.62 236 TYR A N 1
ATOM 1950 C CA . TYR A 1 236 ? 13.638 -11.067 -2.461 1.00 88.62 236 TYR A CA 1
ATOM 1951 C C . TYR A 1 236 ? 15.111 -10.641 -2.395 1.00 88.62 236 TYR A C 1
ATOM 1953 O O . TYR A 1 236 ? 15.588 -9.887 -3.240 1.00 88.62 236 TYR A O 1
ATOM 1961 N N . ARG A 1 237 ? 15.867 -11.115 -1.397 1.00 85.94 237 ARG A N 1
ATOM 1962 C CA . ARG A 1 237 ? 17.279 -10.730 -1.193 1.00 85.94 237 ARG A CA 1
ATOM 1963 C C . ARG A 1 237 ? 18.193 -11.153 -2.343 1.00 85.94 237 ARG A C 1
ATOM 1965 O O . ARG A 1 237 ? 19.137 -10.428 -2.647 1.00 85.94 237 ARG A O 1
ATOM 1972 N N . LYS A 1 238 ? 17.926 -12.301 -2.977 1.00 88.31 238 LYS A N 1
ATOM 1973 C CA . LYS A 1 238 ? 18.681 -12.770 -4.157 1.00 88.31 238 LYS A CA 1
ATOM 1974 C C . LYS A 1 238 ? 18.141 -12.209 -5.477 1.00 88.31 238 LYS A C 1
ATOM 1976 O O . LYS A 1 238 ? 18.759 -12.404 -6.524 1.00 88.31 238 LYS A O 1
ATOM 1981 N N . GLY A 1 239 ? 17.033 -11.477 -5.411 1.00 92.69 239 GLY A N 1
ATOM 1982 C CA . GLY A 1 239 ? 16.353 -10.833 -6.524 1.00 92.69 239 GLY A CA 1
ATOM 1983 C C . GLY A 1 239 ? 14.983 -11.434 -6.828 1.00 92.69 239 GLY A C 1
ATOM 1984 O O . GLY A 1 239 ? 14.526 -12.331 -6.126 1.00 92.69 239 GLY A O 1
ATOM 1985 N N . TYR A 1 240 ? 14.318 -10.910 -7.855 1.00 93.88 240 TYR A N 1
ATOM 1986 C CA . TYR A 1 240 ? 13.014 -11.357 -8.346 1.00 93.88 240 TYR A CA 1
ATOM 1987 C C . TYR A 1 240 ? 12.897 -11.186 -9.864 1.00 93.88 240 TYR A C 1
ATOM 1989 O O . TYR A 1 240 ? 13.667 -10.457 -10.499 1.00 93.88 240 TYR A O 1
ATOM 1997 N N . GLU A 1 241 ? 11.893 -11.852 -10.427 1.00 94.50 241 GLU A N 1
ATOM 1998 C CA . GLU A 1 241 ? 11.327 -11.565 -11.745 1.00 94.50 241 GLU A CA 1
ATOM 1999 C C . GLU A 1 241 ? 9.925 -10.986 -11.536 1.00 94.50 241 GLU A C 1
ATOM 2001 O O . GLU A 1 241 ? 9.222 -11.369 -10.598 1.00 94.50 241 GLU A O 1
ATOM 2006 N N . ILE A 1 242 ? 9.505 -10.044 -12.381 1.00 95.38 242 ILE A N 1
ATOM 2007 C CA . ILE A 1 242 ? 8.209 -9.364 -12.215 1.00 95.38 242 ILE A CA 1
ATOM 2008 C C . ILE A 1 242 ? 7.066 -10.384 -12.361 1.00 95.38 242 ILE A C 1
ATOM 2010 O O . ILE A 1 242 ? 6.071 -10.353 -11.640 1.00 95.38 242 ILE A O 1
ATOM 2014 N N . GLU A 1 243 ? 7.245 -11.354 -13.250 1.00 93.12 243 GLU A N 1
ATOM 2015 C CA . GLU A 1 243 ? 6.319 -12.434 -13.574 1.00 93.12 243 GLU A CA 1
ATOM 2016 C C . GLU A 1 243 ? 6.047 -13.376 -12.396 1.00 93.12 243 GLU A C 1
ATOM 2018 O O . GLU A 1 243 ? 4.974 -13.994 -12.337 1.00 93.12 243 GLU A O 1
ATOM 2023 N N . THR A 1 244 ? 6.994 -13.464 -11.458 1.00 91.25 244 THR A N 1
ATOM 2024 C CA . THR A 1 244 ? 6.941 -14.343 -10.284 1.00 91.25 244 THR A CA 1
ATOM 2025 C C . THR A 1 244 ? 6.495 -13.626 -9.013 1.00 91.25 244 THR A C 1
ATOM 2027 O O . THR A 1 244 ? 6.528 -14.224 -7.942 1.00 91.25 244 THR A O 1
ATOM 2030 N N . LEU A 1 245 ? 6.074 -12.360 -9.093 1.00 94.25 245 LEU A N 1
ATOM 2031 C CA . LEU A 1 245 ? 5.486 -11.659 -7.951 1.00 94.25 245 LEU A CA 1
ATOM 2032 C C . LEU A 1 245 ? 4.025 -12.097 -7.742 1.00 94.25 245 LEU A C 1
ATOM 2034 O O . LEU A 1 245 ? 3.243 -12.221 -8.690 1.00 94.25 245 LEU A O 1
ATOM 2038 N N . GLY A 1 246 ? 3.642 -12.318 -6.485 1.00 92.62 246 GLY A N 1
ATOM 2039 C CA . GLY A 1 246 ? 2.291 -12.705 -6.063 1.00 92.62 246 GLY A CA 1
ATOM 2040 C C . GLY A 1 246 ? 2.191 -14.103 -5.433 1.00 92.62 246 GLY A C 1
ATOM 2041 O O . GLY A 1 246 ? 3.198 -14.771 -5.218 1.00 92.62 246 GLY A O 1
ATOM 2042 N N . PRO A 1 247 ? 0.975 -14.582 -5.125 1.00 91.00 247 PRO A N 1
ATOM 2043 C CA . PRO A 1 247 ? 0.787 -15.877 -4.467 1.00 91.00 247 PRO A CA 1
ATOM 2044 C C . PRO A 1 247 ? 1.299 -17.062 -5.300 1.00 91.00 247 PRO A C 1
ATOM 2046 O O . PRO A 1 247 ? 1.026 -17.138 -6.501 1.00 91.00 247 PRO A O 1
ATOM 2049 N N . SER A 1 248 ? 1.982 -18.016 -4.662 1.00 86.56 248 SER A N 1
ATOM 2050 C CA . SER A 1 248 ? 2.575 -19.210 -5.298 1.00 86.56 248 SER A CA 1
ATOM 2051 C C . SER A 1 248 ? 1.569 -20.021 -6.110 1.00 86.56 248 SER A C 1
ATOM 2053 O O . SER A 1 248 ? 1.809 -20.335 -7.277 1.00 86.56 248 SER A O 1
ATOM 2055 N N . HIS A 1 249 ? 0.379 -20.244 -5.551 1.00 84.94 249 HIS A N 1
ATOM 2056 C CA . HIS A 1 249 ? -0.711 -20.950 -6.228 1.00 84.94 249 HIS A CA 1
ATOM 2057 C C . HIS A 1 249 ? -1.211 -20.254 -7.512 1.00 84.94 249 HIS A C 1
ATOM 2059 O O . HIS A 1 249 ? -1.752 -20.921 -8.388 1.00 84.94 249 HIS A O 1
ATOM 2065 N N . ILE A 1 250 ? -1.010 -18.936 -7.659 1.00 87.62 250 ILE A N 1
ATOM 2066 C CA . ILE A 1 250 ? -1.332 -18.174 -8.885 1.00 87.62 250 ILE A CA 1
ATOM 2067 C C . ILE A 1 250 ? -0.151 -18.177 -9.866 1.00 87.62 250 ILE A C 1
ATOM 2069 O O . ILE A 1 250 ? -0.323 -18.060 -11.082 1.00 87.62 250 ILE A O 1
ATOM 2073 N N . ILE A 1 251 ? 1.076 -18.254 -9.351 1.00 84.00 251 ILE A N 1
ATOM 2074 C CA . ILE A 1 251 ? 2.290 -18.344 -10.171 1.00 84.00 251 ILE A CA 1
ATOM 2075 C C . ILE A 1 251 ? 2.410 -19.739 -10.803 1.00 84.00 251 ILE A C 1
ATOM 2077 O O . ILE A 1 251 ? 2.910 -19.845 -11.919 1.00 84.00 251 ILE A O 1
ATOM 2081 N N . GLY A 1 252 ? 1.899 -20.778 -10.135 1.00 76.38 252 GLY A N 1
ATOM 2082 C CA . GLY A 1 252 ? 2.047 -22.172 -10.562 1.00 76.38 252 GLY A CA 1
ATOM 2083 C C . GLY A 1 252 ? 3.401 -22.771 -10.171 1.00 76.38 252 GLY A C 1
ATOM 2084 O O . GLY A 1 252 ? 3.859 -23.710 -10.812 1.00 76.38 252 GLY A O 1
ATOM 2085 N N . VAL A 1 253 ? 4.046 -22.207 -9.146 1.00 71.19 253 VAL A N 1
ATOM 2086 C CA . VAL A 1 253 ? 5.325 -22.661 -8.585 1.00 71.19 253 VAL A CA 1
ATOM 2087 C C . VAL A 1 253 ? 5.138 -22.769 -7.077 1.00 71.19 253 VAL A C 1
ATOM 2089 O O . VAL A 1 253 ? 4.586 -21.846 -6.478 1.00 71.19 253 VAL A O 1
ATOM 2092 N N . ASP A 1 254 ? 5.545 -23.885 -6.473 1.00 73.88 254 ASP A N 1
ATOM 2093 C CA . ASP A 1 254 ? 5.445 -24.069 -5.023 1.00 73.88 254 ASP A CA 1
ATOM 2094 C C . ASP A 1 254 ? 6.378 -23.124 -4.246 1.00 73.88 254 ASP A C 1
ATOM 2096 O O . ASP A 1 254 ? 7.358 -22.585 -4.775 1.00 73.88 254 ASP A O 1
ATOM 2100 N N . ASP A 1 255 ? 6.037 -22.900 -2.975 1.00 70.56 255 ASP A N 1
ATOM 2101 C CA . ASP A 1 255 ? 6.782 -21.989 -2.108 1.00 70.56 255 ASP A CA 1
ATOM 2102 C C . ASP A 1 255 ? 8.233 -22.450 -1.923 1.00 70.56 255 ASP A C 1
ATOM 2104 O O . ASP A 1 255 ? 9.120 -21.606 -1.904 1.00 70.56 255 ASP A O 1
ATOM 2108 N N . ASP A 1 256 ? 8.511 -23.755 -1.866 1.00 70.44 256 ASP A N 1
ATOM 2109 C CA . ASP A 1 256 ? 9.868 -24.288 -1.676 1.00 70.44 256 ASP A CA 1
ATOM 2110 C C . ASP A 1 256 ? 10.782 -23.981 -2.869 1.00 70.44 256 ASP A C 1
ATOM 2112 O O . ASP A 1 256 ? 11.948 -23.619 -2.699 1.00 70.44 256 ASP A O 1
ATOM 2116 N N . THR A 1 257 ? 10.242 -24.043 -4.082 1.00 70.81 257 THR A N 1
ATOM 2117 C CA . THR A 1 257 ? 10.947 -23.715 -5.321 1.00 70.81 257 THR A CA 1
ATOM 2118 C C . THR A 1 257 ? 11.187 -22.212 -5.438 1.00 70.81 257 THR A C 1
ATOM 2120 O O . THR A 1 257 ? 12.293 -2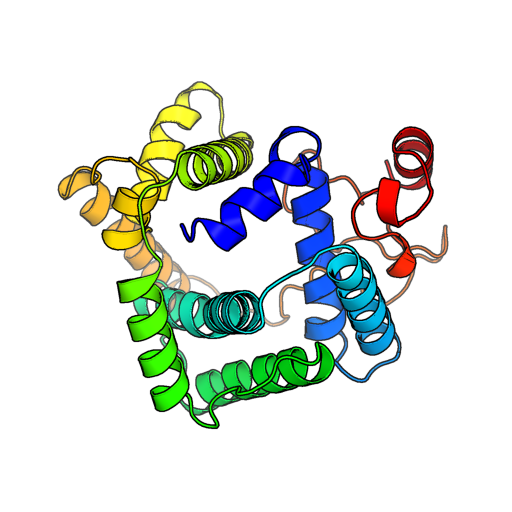1.787 -5.785 1.00 70.81 257 THR A O 1
ATOM 2123 N N . LEU A 1 258 ? 10.186 -21.385 -5.106 1.00 68.88 258 LEU A N 1
ATOM 2124 C CA . LEU A 1 258 ? 10.360 -19.928 -5.030 1.00 68.88 258 LEU A CA 1
ATOM 2125 C C . LEU A 1 258 ? 11.405 -19.562 -3.973 1.00 68.88 258 LEU A C 1
ATOM 2127 O O . LEU A 1 258 ? 12.292 -18.749 -4.230 1.00 68.88 258 LEU A O 1
ATOM 2131 N N . ASN A 1 259 ? 11.342 -20.215 -2.817 1.00 69.12 259 ASN A N 1
ATOM 2132 C CA . ASN A 1 259 ? 12.275 -20.034 -1.723 1.00 69.12 259 ASN A CA 1
ATOM 2133 C C . ASN A 1 259 ? 13.690 -20.431 -2.147 1.00 69.12 259 ASN A C 1
ATOM 2135 O O . ASN A 1 259 ? 14.601 -19.635 -2.001 1.00 69.12 259 ASN A O 1
ATOM 2139 N N . SER A 1 260 ? 13.897 -21.587 -2.776 1.00 66.88 260 SER A N 1
ATOM 2140 C CA . SER A 1 260 ? 15.231 -21.979 -3.250 1.00 66.88 260 SER A CA 1
ATOM 2141 C C . SER A 1 260 ? 15.796 -21.040 -4.322 1.00 66.88 260 SER A C 1
ATOM 2143 O O . SER A 1 260 ? 17.019 -20.912 -4.433 1.00 66.88 260 SER A O 1
ATOM 2145 N N . LYS A 1 261 ? 14.937 -20.432 -5.150 1.00 67.25 261 LYS A N 1
ATOM 2146 C CA . LYS A 1 261 ? 15.358 -19.545 -6.242 1.00 67.25 261 LYS A CA 1
ATOM 2147 C C . LYS A 1 261 ? 15.653 -18.121 -5.756 1.00 67.25 261 LYS A C 1
ATOM 2149 O O . LYS A 1 261 ? 16.575 -17.492 -6.277 1.00 67.25 261 LYS A O 1
ATOM 2154 N N . TYR A 1 262 ? 14.900 -17.619 -4.774 1.00 66.19 262 TYR A N 1
ATOM 2155 C CA . TYR A 1 262 ? 14.920 -16.206 -4.373 1.00 66.19 262 TYR A CA 1
ATOM 2156 C C . TYR A 1 262 ? 15.361 -15.942 -2.911 1.00 66.19 262 TYR A C 1
ATOM 2158 O O . TYR A 1 262 ? 15.840 -14.835 -2.636 1.00 66.19 262 TYR A O 1
ATOM 2166 N N . LEU A 1 263 ? 15.285 -16.937 -2.006 1.00 58.56 263 LEU A N 1
ATOM 2167 C CA . LEU A 1 263 ? 15.817 -16.912 -0.623 1.00 58.56 263 LEU A CA 1
ATOM 2168 C C . LEU A 1 263 ? 17.195 -17.547 -0.531 1.00 58.56 263 LEU A C 1
ATOM 2170 O O . LEU A 1 263 ? 18.076 -16.978 0.152 1.00 58.56 263 LEU A O 1
#

pLDDT: mean 94.14, std 6.68, range [58.56, 98.56]

Foldseek 3Di:
DFPLVLVQVVVVCCLVPPVLQQVVLVVVLCLQCVVVPCPDPSNVLSLVLVLLQPVVDDDDLVNLLLVLVCQQVVVQVCCCQQALHHDDPVRSVVSLVVSVVSCVSSVRPDNDPDPVVSVVSNVVCLVVGLAADCSLLVSLVSNLQVVLVQPDPVCSVVSSLLVLLSDDPSSCVNNVHDRHDPVSSVVSSVVSNVVNVCCNPPNDDDPDDDGQWDPAADPPQRFTAGPDAPHPPRQQRVHDDSLPRDDCVSSVHDPVRSNVVRD

Organism: NCBI:txid447962

Radius of gyration: 19.23 Å; chains: 1; bounding box: 48×47×46 Å